Protein AF-A0A1F2XSM8-F1 (afdb_monomer)

Solvent-accessible surface area (backbone atoms only — not comparable to full-atom values): 12362 Å² total; per-residue (Å²): 88,40,36,40,36,38,31,13,43,80,63,45,57,82,79,24,36,69,91,61,68,5,18,37,32,38,40,37,36,44,96,93,44,78,47,72,24,34,48,73,90,86,51,71,42,82,58,95,89,55,64,83,57,84,59,58,45,73,49,83,73,102,50,86,47,78,44,65,52,48,72,61,51,76,58,48,51,40,31,26,34,33,39,38,42,31,38,60,50,44,68,38,91,84,81,68,43,82,39,56,91,69,43,48,76,50,55,43,44,54,89,91,70,59,56,47,80,46,70,63,80,79,69,80,71,44,38,40,77,77,44,78,47,58,41,52,88,55,45,36,39,60,32,67,30,31,42,36,36,28,36,22,37,68,80,77,62,52,64,44,67,61,52,54,39,47,60,47,38,26,50,67,89,46,77,46,73,57,81,36,61,34,51,55,95,41,17,35,30,32,28,33,74,36,53,63,91,34,53,73,33,46,35,41,37,35,50,29,38,35,47,97,92,28,61,31,72,49,77,48,76,48,58,21,76

Radius of gyration: 28.8 Å; Cα contacts (8 Å, |Δi|>4): 519; chains: 1; bounding box: 57×36×85 Å

pLDDT: mean 94.51, std 3.95, range [77.44, 98.69]

Structure (mmCIF, N/CA/C/O backbone):
data_AF-A0A1F2XSM8-F1
#
_entry.id   AF-A0A1F2XSM8-F1
#
loop_
_atom_site.group_PDB
_atom_site.id
_atom_site.type_symbol
_atom_site.label_atom_id
_atom_site.label_alt_id
_atom_site.label_comp_id
_atom_site.label_asym_id
_atom_site.label_entity_id
_atom_site.label_seq_id
_atom_site.pdbx_PDB_ins_code
_atom_site.Cartn_x
_atom_site.Cartn_y
_atom_site.Cartn_z
_atom_site.occupancy
_atom_site.B_iso_or_equiv
_atom_site.auth_seq_id
_atom_site.auth_comp_id
_atom_site.auth_asym_id
_atom_site.auth_atom_id
_atom_site.pdbx_PDB_model_num
ATOM 1 N N . MET A 1 1 ? 7.755 11.875 -28.155 1.00 87.50 1 MET A N 1
ATOM 2 C CA . MET A 1 1 ? 8.119 11.720 -26.729 1.00 87.50 1 MET A CA 1
ATOM 3 C C . MET A 1 1 ? 8.611 10.303 -26.541 1.00 87.50 1 MET A C 1
ATOM 5 O O . MET A 1 1 ? 7.934 9.390 -26.999 1.00 87.50 1 MET A O 1
ATOM 9 N N . LEU A 1 2 ? 9.779 10.151 -25.931 1.00 94.06 2 LEU A N 1
ATOM 10 C CA . LEU A 1 2 ? 10.387 8.881 -25.557 1.00 94.06 2 LEU A CA 1
ATOM 11 C C . LEU A 1 2 ? 10.284 8.739 -24.038 1.00 94.06 2 LEU A C 1
ATOM 13 O O . LEU A 1 2 ? 10.604 9.676 -23.313 1.00 94.06 2 LEU A O 1
ATOM 17 N N . VAL A 1 3 ? 9.809 7.595 -23.563 1.00 95.88 3 VAL A N 1
ATOM 18 C CA . VAL A 1 3 ? 9.783 7.259 -22.136 1.00 95.88 3 VAL A CA 1
ATOM 19 C C . VAL A 1 3 ? 10.644 6.029 -21.927 1.00 95.88 3 VAL A C 1
ATOM 21 O O . VAL A 1 3 ? 10.481 5.044 -22.643 1.00 95.88 3 VAL A O 1
ATOM 24 N N . LEU A 1 4 ? 11.535 6.089 -20.947 1.00 96.69 4 LEU A N 1
ATOM 25 C CA . LEU A 1 4 ? 12.344 4.967 -20.496 1.00 96.69 4 LEU A CA 1
ATOM 26 C C . LEU A 1 4 ? 12.042 4.722 -19.023 1.00 96.69 4 LEU A C 1
ATOM 28 O O . LEU A 1 4 ? 12.064 5.660 -18.228 1.00 96.69 4 LEU A O 1
ATOM 32 N N . VAL A 1 5 ? 11.754 3.478 -18.655 1.00 97.38 5 VAL A N 1
ATOM 33 C CA . VAL A 1 5 ? 11.636 3.056 -17.257 1.00 97.38 5 VAL A CA 1
ATOM 34 C C . VAL A 1 5 ? 12.640 1.950 -17.002 1.00 97.38 5 VAL A C 1
ATOM 36 O O . VAL A 1 5 ? 12.494 0.850 -17.528 1.00 97.38 5 VAL A O 1
ATOM 39 N N . PHE A 1 6 ? 13.643 2.257 -16.192 1.00 97.38 6 PHE A N 1
ATOM 40 C CA . PHE A 1 6 ? 14.678 1.328 -15.763 1.00 97.38 6 PHE A CA 1
ATOM 41 C C . PHE A 1 6 ? 14.208 0.617 -14.502 1.00 97.38 6 PHE A C 1
ATOM 43 O O . PHE A 1 6 ? 13.717 1.271 -13.578 1.00 97.38 6 PHE A O 1
ATOM 50 N N . VAL A 1 7 ? 14.332 -0.708 -14.471 1.00 97.38 7 VAL A N 1
ATOM 51 C CA . VAL A 1 7 ? 13.841 -1.544 -13.373 1.00 97.38 7 VAL A CA 1
ATOM 52 C C . VAL A 1 7 ? 14.944 -2.486 -12.910 1.00 97.38 7 VAL A C 1
ATOM 54 O O . VAL A 1 7 ? 15.366 -3.366 -13.654 1.00 97.38 7 VAL A O 1
ATOM 57 N N . ASP A 1 8 ? 15.364 -2.316 -11.663 1.00 97.06 8 ASP A N 1
ATOM 58 C CA . ASP A 1 8 ? 16.217 -3.242 -10.914 1.00 97.06 8 ASP A CA 1
ATOM 59 C C . ASP A 1 8 ? 15.290 -4.206 -10.157 1.00 97.06 8 ASP A C 1
ATOM 61 O O . ASP A 1 8 ? 14.638 -3.831 -9.176 1.00 97.06 8 ASP A O 1
ATOM 65 N N . THR A 1 9 ? 15.122 -5.419 -10.680 1.00 95.56 9 THR A N 1
ATOM 66 C CA . THR A 1 9 ? 14.089 -6.367 -10.241 1.00 95.56 9 THR A CA 1
ATOM 67 C C . THR A 1 9 ? 14.495 -7.208 -9.046 1.00 95.56 9 THR A C 1
ATOM 69 O O . THR A 1 9 ? 13.612 -7.689 -8.335 1.00 95.56 9 THR A O 1
ATOM 72 N N . ASP A 1 10 ? 15.783 -7.382 -8.783 1.00 92.50 10 ASP A N 1
ATOM 73 C CA . ASP A 1 10 ? 16.276 -8.082 -7.595 1.00 92.50 10 ASP A CA 1
ATOM 74 C C . ASP A 1 10 ? 16.788 -7.116 -6.509 1.00 92.50 10 ASP A C 1
ATOM 76 O O . ASP A 1 10 ? 17.014 -7.516 -5.355 1.00 92.50 10 ASP A O 1
ATOM 80 N N . ALA A 1 11 ? 16.833 -5.822 -6.836 1.00 90.00 11 ALA A N 1
ATOM 81 C CA . ALA A 1 11 ? 17.319 -4.750 -5.994 1.00 90.00 11 ALA A CA 1
ATOM 82 C C . ALA A 1 11 ? 18.771 -4.997 -5.550 1.00 90.00 11 ALA A C 1
ATOM 84 O O . ALA A 1 11 ? 19.122 -4.791 -4.372 1.00 90.00 11 ALA A O 1
ATOM 85 N N . ASN A 1 12 ? 19.567 -5.493 -6.501 1.00 90.44 12 ASN A N 1
ATOM 86 C CA . ASN A 1 12 ? 20.989 -5.757 -6.407 1.00 90.44 12 ASN A CA 1
ATOM 87 C C . ASN A 1 12 ? 21.734 -4.965 -7.501 1.00 90.44 12 ASN A C 1
ATOM 89 O O . ASN A 1 12 ? 21.707 -5.333 -8.670 1.00 90.44 12 ASN A O 1
ATOM 93 N N . PRO A 1 13 ? 22.524 -3.940 -7.138 1.00 88.12 13 PRO A N 1
ATOM 94 C CA . PRO A 1 13 ? 23.187 -3.086 -8.121 1.00 88.12 13 PRO A CA 1
ATOM 95 C C . PRO A 1 13 ? 24.295 -3.782 -8.941 1.00 88.12 13 PRO A C 1
ATOM 97 O O . PRO A 1 13 ? 24.964 -3.131 -9.736 1.00 88.12 13 PRO A O 1
ATOM 100 N N . GLN A 1 14 ? 24.553 -5.074 -8.710 1.00 92.19 14 GLN A N 1
ATOM 101 C CA . GLN A 1 14 ? 25.635 -5.841 -9.339 1.00 92.19 14 GLN A CA 1
ATOM 102 C C . GLN A 1 14 ? 25.173 -6.771 -10.470 1.00 92.19 14 GLN A C 1
ATOM 104 O O . GLN A 1 14 ? 26.020 -7.370 -11.130 1.00 92.19 14 GLN A O 1
ATOM 109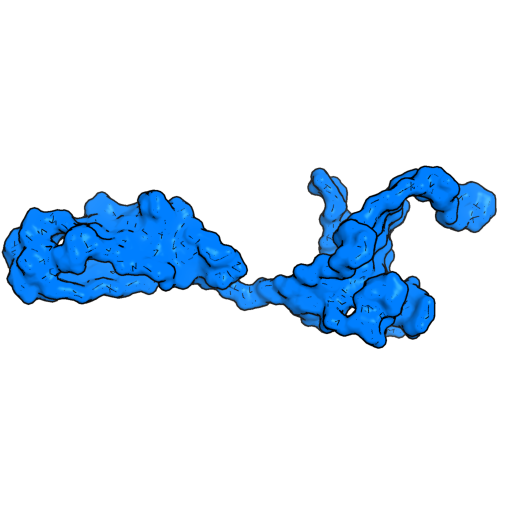 N N . THR A 1 15 ? 23.867 -6.964 -10.652 1.00 91.56 15 THR A N 1
ATOM 110 C CA . THR A 1 15 ? 23.300 -7.954 -11.588 1.00 91.56 15 THR A CA 1
ATOM 111 C C . THR A 1 15 ? 22.806 -7.333 -12.892 1.00 91.56 15 THR A C 1
ATOM 113 O O . THR A 1 15 ? 22.891 -7.990 -13.934 1.00 91.56 15 THR A O 1
ATOM 116 N N . GLY A 1 16 ? 22.362 -6.076 -12.853 1.00 94.75 16 GLY A N 1
ATOM 117 C CA . GLY A 1 16 ? 21.965 -5.295 -14.024 1.00 94.75 16 GLY A CA 1
ATOM 118 C C . GLY A 1 16 ? 23.048 -4.348 -14.552 1.00 94.75 16 GLY A C 1
ATOM 119 O O . GLY A 1 16 ? 24.243 -4.534 -14.310 1.00 94.75 16 GLY A O 1
ATOM 120 N N . ASP A 1 17 ? 22.610 -3.321 -15.279 1.00 96.44 17 ASP A N 1
ATOM 121 C CA . ASP A 1 17 ? 23.475 -2.282 -15.844 1.00 96.44 17 ASP A CA 1
ATOM 122 C C . ASP A 1 17 ? 24.111 -1.405 -14.743 1.00 96.44 17 ASP A C 1
ATOM 124 O O . ASP A 1 17 ? 23.381 -0.706 -14.028 1.00 96.44 17 ASP A O 1
ATOM 128 N N . PRO A 1 18 ? 25.452 -1.373 -14.609 1.00 93.44 18 PRO A N 1
AT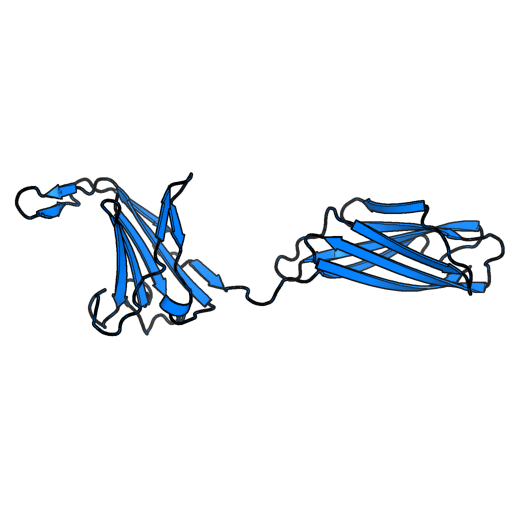OM 129 C CA . PRO A 1 18 ? 26.136 -0.531 -13.631 1.00 93.44 18 PRO A CA 1
ATOM 130 C C . PRO A 1 18 ? 25.889 0.975 -13.809 1.00 93.44 18 PRO A C 1
ATOM 132 O O . PRO A 1 18 ? 25.910 1.708 -12.818 1.00 93.44 18 PRO A O 1
ATOM 135 N N . GLU A 1 19 ? 25.655 1.449 -15.037 1.00 92.06 19 GLU A N 1
ATOM 136 C CA . GLU A 1 19 ? 25.422 2.874 -15.320 1.00 92.06 19 GLU A CA 1
ATOM 137 C C . GLU A 1 19 ? 23.985 3.298 -14.982 1.00 92.06 19 GLU A C 1
ATOM 139 O O . GLU A 1 19 ? 23.744 4.440 -14.582 1.00 92.06 19 GLU A O 1
ATOM 144 N N . SER A 1 20 ? 23.050 2.348 -15.021 1.00 92.19 20 SER A N 1
ATOM 145 C CA . SER A 1 20 ? 21.641 2.526 -14.655 1.00 92.19 20 SER A CA 1
ATOM 146 C C . SER A 1 20 ? 21.302 1.944 -13.278 1.00 92.19 20 SER A C 1
ATOM 148 O O . SER A 1 20 ? 20.185 1.476 -13.050 1.00 92.19 20 SER A O 1
ATOM 150 N N . LEU A 1 21 ? 22.253 1.995 -12.336 1.00 92.44 21 LEU A N 1
ATOM 151 C CA . LEU A 1 21 ? 22.069 1.608 -10.928 1.00 92.44 21 LEU A CA 1
ATOM 152 C C . LEU A 1 21 ? 21.627 0.145 -10.720 1.00 92.44 21 LEU A C 1
ATOM 154 O O . LEU A 1 21 ? 20.915 -0.149 -9.761 1.00 92.44 21 LEU A O 1
ATOM 158 N N . GLY A 1 22 ? 22.058 -0.762 -11.595 1.00 94.81 22 GLY A N 1
ATOM 159 C CA . GLY A 1 22 ? 21.720 -2.184 -11.553 1.00 94.81 22 GLY A CA 1
ATOM 160 C C . GLY A 1 22 ? 20.405 -2.545 -12.225 1.00 94.81 22 GLY A C 1
ATOM 161 O O . GLY A 1 22 ? 19.845 -3.590 -11.920 1.00 94.81 22 GLY A O 1
ATOM 162 N N . ALA A 1 23 ? 19.880 -1.705 -13.116 1.00 97.06 23 ALA A N 1
ATOM 163 C CA . ALA A 1 23 ? 18.654 -2.032 -13.831 1.00 97.06 23 ALA A CA 1
ATOM 164 C C . ALA A 1 23 ? 18.811 -3.322 -14.659 1.00 97.06 23 ALA A C 1
ATOM 166 O O . ALA A 1 23 ? 19.675 -3.422 -15.528 1.00 97.06 23 ALA A O 1
ATOM 167 N N . ASP A 1 24 ? 17.941 -4.298 -14.402 1.00 97.00 24 ASP A N 1
ATOM 168 C CA . ASP A 1 24 ? 17.866 -5.561 -15.140 1.00 97.00 24 ASP A CA 1
ATOM 169 C C . ASP A 1 24 ? 17.106 -5.402 -16.458 1.00 97.00 24 ASP A C 1
ATOM 171 O O . ASP A 1 24 ? 17.356 -6.119 -17.429 1.00 97.00 24 ASP A O 1
ATOM 175 N N . TYR A 1 25 ? 16.136 -4.486 -16.476 1.00 97.31 25 TYR A N 1
ATOM 176 C CA . TYR A 1 25 ? 15.249 -4.260 -17.608 1.00 97.31 25 TYR A CA 1
ATOM 177 C C . TYR A 1 25 ? 15.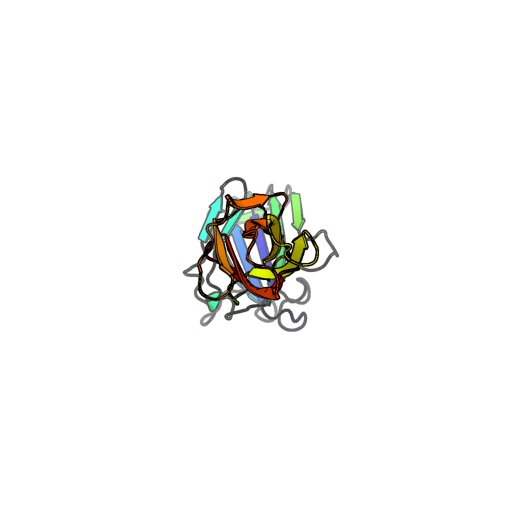052 -2.775 -17.886 1.00 97.31 25 TYR A C 1
ATOM 179 O O . TYR A 1 25 ? 15.051 -1.950 -16.967 1.00 97.31 25 TYR A O 1
ATOM 187 N N . VAL A 1 26 ? 14.765 -2.462 -19.149 1.00 97.75 26 VAL A N 1
ATOM 188 C CA . VAL A 1 26 ? 14.220 -1.167 -19.555 1.00 97.75 26 VAL A CA 1
ATOM 189 C C . VAL A 1 26 ? 12.915 -1.363 -20.323 1.00 97.75 26 VAL A C 1
ATOM 191 O O . VAL A 1 26 ? 12.809 -2.180 -21.243 1.00 97.75 26 VAL A O 1
ATOM 194 N N . ILE A 1 27 ? 11.896 -0.612 -19.916 1.00 98.00 27 ILE A N 1
ATOM 195 C CA . ILE A 1 27 ? 10.658 -0.444 -20.672 1.00 98.00 27 ILE A CA 1
ATOM 196 C C . ILE A 1 27 ? 10.789 0.845 -21.469 1.00 98.00 27 ILE A C 1
ATOM 198 O O . ILE A 1 27 ? 10.998 1.913 -20.896 1.00 98.00 27 ILE A O 1
ATOM 202 N N . GLN A 1 28 ? 10.635 0.746 -22.782 1.00 96.56 28 GLN A N 1
ATOM 203 C CA . GLN A 1 28 ? 10.675 1.880 -23.692 1.00 96.56 28 GLN A CA 1
ATOM 204 C C . GLN A 1 28 ? 9.275 2.151 -24.227 1.00 96.56 28 GLN A C 1
ATOM 206 O O . GLN A 1 28 ? 8.594 1.220 -24.637 1.00 96.56 28 GLN A O 1
ATOM 211 N N . ILE A 1 29 ? 8.847 3.411 -24.271 1.00 95.69 29 ILE A N 1
ATOM 212 C CA . ILE A 1 29 ? 7.642 3.816 -24.999 1.00 95.69 29 ILE A CA 1
ATOM 213 C C . ILE A 1 29 ? 8.011 4.930 -25.963 1.00 95.69 29 ILE A C 1
ATOM 215 O O . ILE A 1 29 ? 8.467 6.000 -25.552 1.00 95.69 29 ILE A O 1
ATOM 219 N N . PHE A 1 30 ? 7.820 4.673 -27.252 1.00 92.44 30 PHE A N 1
ATOM 220 C CA . PHE A 1 30 ? 8.126 5.609 -28.325 1.00 92.44 30 PHE A CA 1
ATOM 221 C C . PHE A 1 30 ? 7.239 5.330 -29.535 1.00 92.44 30 PHE A C 1
ATOM 223 O O . PHE A 1 30 ? 6.874 4.189 -29.784 1.00 92.44 30 PHE A O 1
ATOM 230 N N . GLY A 1 31 ? 6.847 6.371 -30.274 1.00 88.12 31 GLY A N 1
ATOM 231 C CA . GLY A 1 31 ? 6.073 6.199 -31.511 1.00 88.12 31 GLY A CA 1
ATOM 232 C C . GLY A 1 31 ? 4.695 5.536 -31.350 1.00 88.12 31 GLY A C 1
ATOM 233 O O . GLY A 1 31 ? 4.107 5.134 -32.344 1.00 88.12 31 GLY A O 1
ATOM 234 N N . GLY A 1 32 ? 4.161 5.431 -30.126 1.00 89.12 32 GLY A N 1
ATOM 235 C CA . GLY A 1 32 ? 2.922 4.691 -29.854 1.00 89.12 32 GLY A CA 1
ATOM 236 C C . GLY A 1 32 ? 3.124 3.190 -29.623 1.00 89.12 32 GLY A C 1
ATOM 237 O O . GLY A 1 32 ? 2.144 2.457 -29.519 1.00 89.12 32 GLY A O 1
ATOM 238 N N . GLU A 1 33 ? 4.369 2.744 -29.490 1.00 91.94 33 GLU A N 1
ATOM 239 C CA . GLU A 1 33 ? 4.737 1.359 -29.215 1.00 91.94 33 GLU A CA 1
ATOM 240 C C . GLU A 1 33 ? 5.430 1.236 -27.857 1.00 91.94 33 GLU A C 1
ATOM 242 O O . GLU A 1 33 ? 5.987 2.207 -27.338 1.00 91.94 33 GLU A O 1
ATOM 247 N N . ALA A 1 34 ? 5.389 0.030 -27.285 1.00 95.75 34 ALA A N 1
ATOM 248 C CA . ALA A 1 34 ? 6.099 -0.314 -26.062 1.00 95.75 34 ALA A CA 1
ATOM 249 C C . ALA A 1 34 ? 7.101 -1.445 -26.322 1.00 95.75 34 ALA A C 1
ATOM 251 O O . ALA A 1 34 ? 6.740 -2.496 -26.849 1.00 95.75 34 ALA A O 1
ATOM 252 N N . GLY A 1 35 ? 8.350 -1.226 -25.922 1.00 95.50 35 GLY A N 1
ATOM 253 C CA . GLY A 1 35 ? 9.436 -2.197 -25.952 1.00 95.50 35 GLY A CA 1
ATOM 254 C C . GLY A 1 35 ? 9.821 -2.652 -24.546 1.00 95.50 35 GLY A C 1
ATOM 255 O O . GLY A 1 35 ? 9.711 -1.892 -23.583 1.00 95.50 35 GLY A O 1
ATOM 256 N N . PHE A 1 36 ? 10.287 -3.896 -24.436 1.00 97.44 36 PHE A N 1
ATOM 257 C CA . PHE A 1 36 ? 10.799 -4.475 -23.195 1.00 97.44 36 PHE A CA 1
ATOM 258 C C . PHE A 1 36 ? 12.123 -5.183 -23.451 1.00 97.44 36 PHE A C 1
ATOM 260 O O . PHE A 1 36 ? 12.168 -6.206 -24.146 1.00 97.44 36 PHE A O 1
ATOM 267 N N . PHE A 1 37 ? 13.183 -4.646 -22.862 1.00 97.12 37 PHE A N 1
ATOM 268 C CA . PHE A 1 37 ? 14.552 -5.084 -23.091 1.00 97.12 37 PHE A CA 1
ATOM 269 C C . PHE A 1 37 ? 15.200 -5.481 -21.775 1.00 97.12 37 PHE A C 1
ATOM 271 O O . PHE A 1 37 ? 14.845 -4.963 -20.714 1.00 97.12 37 PHE A O 1
ATOM 278 N N . ARG A 1 38 ? 16.144 -6.413 -21.854 1.00 96.88 38 ARG A N 1
ATOM 279 C CA . ARG A 1 38 ? 16.860 -6.959 -20.709 1.00 96.88 38 ARG A CA 1
ATOM 280 C C . ARG A 1 38 ? 18.345 -6.662 -20.850 1.00 96.88 38 ARG A C 1
ATOM 282 O O . ARG A 1 38 ? 18.895 -6.810 -21.937 1.00 96.88 38 ARG A O 1
ATOM 289 N N . TRP A 1 39 ? 18.984 -6.311 -19.743 1.00 96.81 39 TRP A N 1
ATOM 290 C CA . TRP A 1 39 ? 20.431 -6.198 -19.667 1.00 96.81 39 TRP A CA 1
ATOM 291 C C . TRP A 1 39 ? 21.100 -7.527 -20.035 1.00 96.81 39 TRP A C 1
ATOM 293 O O . TRP A 1 39 ? 20.771 -8.589 -19.489 1.00 96.81 39 TRP A O 1
ATOM 303 N N . ASP A 1 40 ? 22.035 -7.485 -20.979 1.00 94.31 40 ASP A N 1
ATOM 304 C CA . ASP A 1 40 ? 22.776 -8.664 -21.425 1.00 94.31 40 ASP A CA 1
ATOM 305 C C . ASP A 1 40 ? 24.224 -8.742 -20.937 1.00 94.31 40 ASP A C 1
ATOM 307 O O . ASP A 1 40 ? 24.897 -9.738 -21.217 1.00 94.31 40 ASP A O 1
ATOM 311 N N . GLY A 1 41 ? 24.659 -7.751 -20.156 1.00 94.06 41 GLY A N 1
ATOM 312 C CA . GLY A 1 41 ? 26.041 -7.570 -19.716 1.00 94.06 41 GLY A CA 1
ATOM 313 C C . GLY A 1 41 ? 26.768 -6.442 -20.450 1.00 94.06 41 GLY A C 1
ATOM 314 O O . GLY A 1 41 ? 27.842 -6.041 -20.004 1.00 94.06 41 GLY A O 1
ATOM 315 N N . SER A 1 42 ? 26.194 -5.934 -21.543 1.00 94.94 42 SER A N 1
ATOM 316 C CA . SER A 1 42 ? 26.748 -4.825 -22.325 1.00 94.94 42 SER A CA 1
ATOM 317 C C . SER A 1 42 ? 25.714 -3.790 -22.757 1.00 94.94 42 SER A C 1
ATOM 319 O O . SER A 1 42 ? 26.038 -2.607 -22.778 1.00 94.94 42 SER A O 1
ATOM 321 N N . ASP A 1 43 ? 24.496 -4.218 -23.087 1.00 95.44 43 ASP A N 1
ATOM 322 C CA . ASP A 1 43 ? 23.411 -3.339 -23.512 1.00 95.44 43 ASP A CA 1
ATOM 323 C C . ASP A 1 43 ? 22.042 -3.923 -23.106 1.00 95.44 43 ASP A C 1
ATOM 325 O O . ASP A 1 43 ? 21.917 -5.077 -22.674 1.00 95.44 43 ASP A O 1
ATOM 329 N N . PHE A 1 44 ? 20.990 -3.119 -23.237 1.00 96.56 44 PHE A N 1
ATOM 330 C CA . PHE A 1 44 ? 19.608 -3.557 -23.112 1.00 96.56 44 PHE A CA 1
ATOM 331 C C . PHE A 1 44 ? 19.115 -4.120 -24.441 1.00 96.56 44 PHE A C 1
ATOM 333 O O . PHE A 1 44 ? 18.669 -3.396 -25.330 1.00 96.56 44 PHE A O 1
ATOM 340 N N . THR A 1 45 ? 19.134 -5.445 -24.562 1.00 96.00 45 THR A N 1
ATOM 341 C CA . THR A 1 45 ? 18.759 -6.137 -25.797 1.00 96.00 45 THR A CA 1
ATOM 342 C C . THR A 1 45 ? 17.544 -7.038 -25.612 1.00 96.00 45 THR A C 1
ATOM 344 O O . THR A 1 45 ? 16.977 -7.189 -24.525 1.00 96.00 45 THR A O 1
ATOM 347 N N . ARG A 1 46 ? 17.085 -7.610 -26.727 1.00 94.50 46 ARG A N 1
ATOM 348 C CA . ARG A 1 46 ? 16.007 -8.594 -26.768 1.00 94.50 46 ARG A CA 1
ATOM 349 C C . ARG A 1 46 ? 16.545 -9.895 -27.349 1.00 94.50 46 ARG A C 1
ATOM 351 O O . ARG A 1 46 ? 16.881 -9.948 -28.530 1.00 94.50 46 ARG A O 1
ATOM 358 N N . ARG A 1 47 ? 16.611 -10.953 -26.539 1.00 93.62 47 ARG A N 1
ATOM 359 C CA . ARG A 1 47 ? 17.170 -12.257 -26.925 1.00 93.62 47 ARG A CA 1
ATOM 360 C C . ARG A 1 47 ? 16.124 -13.364 -26.870 1.00 93.62 47 ARG A C 1
ATOM 362 O O . ARG A 1 47 ? 15.104 -13.278 -26.185 1.00 93.62 47 ARG A O 1
ATOM 369 N N . ALA A 1 48 ? 16.397 -14.448 -27.593 1.00 89.31 48 ALA A N 1
ATOM 370 C CA . ALA A 1 48 ? 15.612 -15.668 -27.468 1.00 89.31 48 ALA A CA 1
ATOM 371 C C . ALA A 1 48 ? 15.694 -16.189 -26.021 1.00 89.31 48 ALA A C 1
ATOM 373 O O . ALA A 1 48 ? 16.785 -16.400 -25.497 1.00 89.31 48 ALA A O 1
ATOM 374 N N . GLY A 1 49 ? 14.536 -16.390 -25.387 1.00 87.50 49 GLY A N 1
ATOM 375 C CA . GLY A 1 49 ? 14.434 -16.808 -23.985 1.00 87.50 49 GLY A CA 1
ATOM 376 C C . GLY A 1 49 ? 14.186 -15.672 -22.987 1.00 87.50 49 GLY A C 1
ATOM 377 O O . GLY A 1 49 ? 13.905 -15.965 -21.825 1.00 87.50 49 GLY A O 1
ATOM 378 N N . ASP A 1 50 ? 14.224 -14.406 -23.415 1.00 93.38 50 ASP A N 1
ATOM 379 C CA . ASP A 1 50 ? 13.785 -13.293 -22.569 1.00 93.38 50 ASP A CA 1
ATOM 380 C C . ASP A 1 50 ? 12.257 -13.301 -22.367 1.00 93.38 50 ASP A C 1
ATOM 382 O O . ASP A 1 50 ? 11.521 -13.837 -23.207 1.00 93.38 50 ASP A O 1
ATOM 386 N N . PRO A 1 51 ? 11.746 -12.709 -21.266 1.00 93.19 51 PRO A N 1
ATOM 387 C CA . PRO A 1 51 ? 10.315 -12.702 -20.988 1.00 93.19 51 PRO A CA 1
ATOM 388 C C . PRO A 1 51 ? 9.509 -12.064 -22.128 1.00 93.19 51 PRO A C 1
ATOM 390 O O . PRO A 1 51 ? 9.891 -11.002 -22.626 1.00 93.19 51 PRO A O 1
ATOM 393 N N . PRO A 1 52 ? 8.372 -12.657 -22.534 1.00 91.3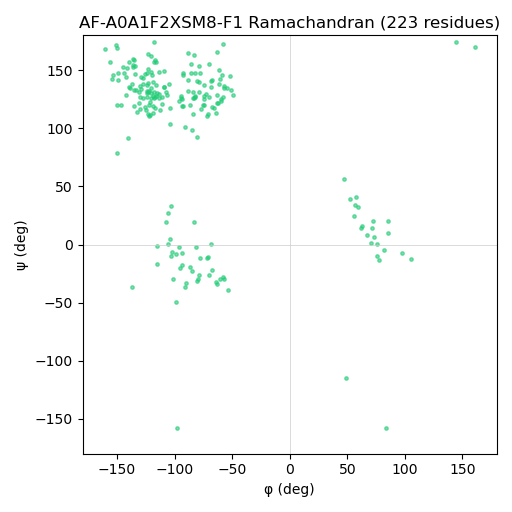1 52 PRO A N 1
ATOM 394 C CA . PRO A 1 52 ? 7.751 -12.364 -23.822 1.00 91.31 52 PRO A CA 1
ATOM 395 C C . PRO A 1 52 ? 7.111 -10.969 -23.922 1.00 91.31 52 PRO A C 1
ATOM 397 O O . PRO A 1 52 ? 6.849 -10.530 -25.036 1.00 91.31 52 PRO A O 1
ATOM 400 N N . ALA A 1 53 ? 6.961 -10.233 -22.816 1.00 93.44 53 ALA A N 1
ATOM 401 C CA . ALA A 1 53 ? 6.353 -8.894 -22.754 1.00 93.44 53 ALA A CA 1
ATOM 402 C C . ALA A 1 53 ? 4.922 -8.832 -23.321 1.00 93.44 53 ALA A C 1
ATOM 404 O O . ALA A 1 53 ? 4.438 -7.785 -23.731 1.00 93.44 53 ALA A O 1
ATOM 405 N N . THR A 1 54 ? 4.225 -9.965 -23.327 1.00 94.50 54 THR A N 1
ATOM 406 C CA . THR A 1 54 ? 2.859 -10.107 -23.855 1.00 94.50 54 THR A CA 1
ATOM 407 C C . THR A 1 54 ? 1.821 -9.362 -23.033 1.00 94.50 54 THR A C 1
ATOM 409 O O . THR A 1 54 ? 0.744 -9.053 -23.536 1.00 94.50 54 THR A O 1
ATOM 412 N N . SER A 1 55 ? 2.128 -9.082 -21.766 1.00 96.38 55 SER A N 1
ATOM 413 C CA . SER A 1 55 ? 1.249 -8.314 -20.888 1.00 96.38 55 SER A CA 1
ATOM 414 C C . SER A 1 55 ? 1.608 -6.830 -20.817 1.00 96.38 55 SER A C 1
ATOM 416 O O . SER A 1 55 ? 0.908 -6.083 -20.131 1.00 96.38 55 SER A O 1
ATOM 418 N N . LEU A 1 56 ? 2.678 -6.408 -21.505 1.00 97.38 56 LEU A N 1
ATOM 419 C CA . LEU A 1 56 ? 3.111 -5.020 -21.527 1.00 97.38 56 LEU A CA 1
ATOM 420 C C . LEU A 1 56 ? 2.128 -4.180 -22.341 1.00 97.38 56 LEU A C 1
ATOM 422 O O . LEU A 1 56 ? 2.031 -4.302 -23.560 1.00 97.38 56 LEU A O 1
ATOM 426 N N . ILE A 1 57 ? 1.422 -3.297 -21.650 1.00 96.56 57 ILE A N 1
ATOM 427 C CA . ILE A 1 57 ? 0.521 -2.317 -22.251 1.00 96.56 57 ILE A CA 1
ATOM 428 C C . ILE A 1 57 ? 0.733 -0.956 -21.597 1.00 96.56 57 ILE A C 1
ATOM 430 O O . ILE A 1 57 ? 1.201 -0.857 -20.459 1.00 96.56 57 ILE A O 1
ATOM 434 N N . PHE A 1 58 ? 0.338 0.103 -22.296 1.00 96.50 58 PHE A N 1
ATOM 435 C CA . PHE A 1 58 ? 0.359 1.451 -21.748 1.00 96.50 58 PHE A CA 1
ATOM 436 C C . PHE A 1 58 ? -0.884 2.246 -22.147 1.00 96.50 58 PHE A C 1
ATOM 438 O O . PHE A 1 58 ? -1.544 1.955 -23.144 1.00 96.50 58 PHE A O 1
ATOM 445 N N . ALA A 1 59 ? -1.202 3.262 -21.350 1.00 94.75 59 ALA A N 1
ATOM 446 C CA . ALA A 1 59 ? -2.282 4.199 -21.622 1.00 94.75 59 ALA A CA 1
ATOM 447 C C . ALA A 1 59 ? -1.907 5.611 -21.163 1.00 94.75 59 ALA A C 1
ATOM 449 O O . ALA A 1 59 ? -1.218 5.788 -20.156 1.00 94.75 59 ALA A O 1
ATOM 450 N N . TYR A 1 60 ? -2.416 6.616 -21.877 1.00 88.81 60 TYR A N 1
ATOM 451 C CA . TYR A 1 60 ? -2.319 8.023 -21.493 1.00 88.81 60 TYR A CA 1
ATOM 452 C C . TYR A 1 60 ? -3.665 8.500 -20.935 1.00 88.81 60 TYR A C 1
ATOM 454 O O . TYR A 1 60 ? -4.603 8.746 -21.690 1.00 88.81 60 TYR A O 1
ATOM 462 N N . GLN A 1 61 ? -3.770 8.630 -19.611 1.00 85.06 61 GLN A N 1
ATOM 463 C CA . GLN A 1 61 ? -4.943 9.196 -18.929 1.00 85.06 61 GLN A CA 1
ATOM 464 C C . GLN A 1 61 ? -4.489 10.076 -17.760 1.00 85.06 61 GLN A C 1
ATOM 466 O O . GLN A 1 61 ? -4.258 9.592 -16.658 1.00 85.06 61 GLN A O 1
ATOM 471 N N . GLY A 1 62 ? -4.302 11.377 -18.012 1.00 81.94 62 GLY A N 1
ATOM 472 C CA . GLY A 1 62 ? -3.767 12.316 -17.009 1.00 81.94 62 GLY A CA 1
ATOM 473 C C . GLY A 1 62 ? -2.297 12.073 -16.625 1.00 81.94 62 GLY A C 1
ATOM 474 O O . GLY A 1 62 ? -1.796 12.688 -15.691 1.00 81.94 62 GLY A O 1
ATOM 475 N N . GLY A 1 63 ? -1.621 11.176 -17.346 1.00 85.56 63 GLY A N 1
ATOM 476 C CA . GLY A 1 63 ? -0.268 10.684 -17.111 1.00 85.56 63 GLY A CA 1
ATOM 477 C C . GLY A 1 63 ? -0.069 9.362 -17.856 1.00 85.56 63 GLY A C 1
ATOM 478 O O . GLY A 1 63 ? -1.035 8.797 -18.381 1.00 85.56 63 GLY A O 1
ATOM 479 N N . ILE A 1 64 ? 1.171 8.876 -17.927 1.00 89.50 64 ILE A N 1
ATOM 480 C CA . ILE A 1 64 ? 1.458 7.561 -18.503 1.00 89.50 64 ILE A CA 1
ATOM 481 C C . ILE A 1 64 ? 1.229 6.473 -17.452 1.00 89.50 64 ILE A C 1
ATOM 483 O O . ILE A 1 64 ? 1.770 6.532 -16.351 1.00 89.50 64 ILE A O 1
ATOM 487 N N . THR A 1 65 ? 0.409 5.483 -17.789 1.00 94.75 65 THR A N 1
ATOM 488 C CA . THR A 1 65 ? 0.261 4.252 -17.007 1.00 94.75 65 THR A CA 1
ATOM 489 C C . THR A 1 65 ? 0.857 3.111 -17.807 1.00 94.75 65 THR A C 1
ATOM 491 O O . THR A 1 65 ? 0.472 2.915 -18.956 1.00 94.75 65 THR A O 1
ATOM 494 N N . ILE A 1 66 ? 1.769 2.360 -17.195 1.00 95.44 66 ILE A N 1
ATOM 495 C CA . ILE A 1 66 ? 2.412 1.184 -17.783 1.00 95.44 66 ILE A CA 1
ATOM 496 C C . ILE A 1 66 ? 1.992 -0.023 -16.953 1.00 95.44 66 ILE A C 1
ATOM 498 O O . ILE A 1 66 ? 2.056 0.012 -15.726 1.00 95.44 66 ILE A O 1
ATOM 502 N N . THR A 1 67 ? 1.528 -1.075 -17.616 1.00 95.56 67 THR A N 1
ATOM 503 C CA . THR A 1 67 ? 1.126 -2.330 -16.976 1.00 95.56 67 THR A CA 1
ATOM 504 C C . THR A 1 67 ? 1.942 -3.464 -17.565 1.00 95.56 67 THR A C 1
ATOM 506 O O . THR A 1 67 ? 2.048 -3.564 -18.780 1.00 95.56 67 THR A O 1
ATOM 509 N N . ILE A 1 68 ? 2.503 -4.308 -16.703 1.00 95.38 68 ILE A N 1
ATOM 510 C CA . ILE A 1 68 ? 3.203 -5.541 -17.066 1.00 95.38 68 ILE A CA 1
ATOM 511 C C . ILE A 1 68 ? 3.020 -6.564 -15.938 1.00 95.38 68 ILE A C 1
ATOM 513 O O . ILE A 1 68 ? 2.888 -6.212 -14.763 1.00 95.38 68 ILE A O 1
ATOM 517 N N . SER A 1 69 ? 2.976 -7.842 -16.291 1.00 93.38 69 SER A N 1
ATOM 518 C CA . SER A 1 69 ? 2.875 -8.964 -15.368 1.00 93.38 69 SER A CA 1
ATOM 519 C C . SER A 1 69 ? 4.158 -9.106 -14.564 1.00 93.38 69 SER A C 1
ATOM 521 O O . SER A 1 69 ? 5.257 -9.133 -15.116 1.00 93.38 69 SER A O 1
ATOM 523 N N . ALA A 1 70 ? 4.019 -9.316 -13.255 1.00 91.38 70 ALA A N 1
ATOM 524 C CA . ALA A 1 70 ? 5.157 -9.602 -12.387 1.00 91.38 70 ALA A CA 1
ATOM 525 C C . ALA A 1 70 ? 5.945 -10.841 -12.845 1.00 91.38 70 ALA A C 1
ATOM 527 O O . ALA A 1 70 ? 7.154 -10.890 -12.651 1.00 91.38 70 ALA A O 1
ATOM 528 N N . ALA A 1 71 ? 5.297 -11.820 -13.488 1.00 92.81 71 ALA A N 1
ATOM 529 C CA . ALA A 1 71 ? 5.974 -13.008 -14.009 1.00 92.81 71 ALA A CA 1
ATOM 530 C C . ALA A 1 71 ? 6.982 -12.673 -15.122 1.00 92.81 71 ALA A C 1
ATOM 532 O O . ALA A 1 71 ? 8.017 -13.328 -15.215 1.00 92.81 71 ALA A O 1
ATOM 533 N N . GLU A 1 72 ? 6.713 -11.632 -15.917 1.00 94.69 72 GLU A N 1
ATOM 534 C CA . GLU A 1 72 ? 7.631 -11.146 -16.956 1.00 94.69 72 GLU A CA 1
ATOM 535 C C . GLU A 1 72 ? 8.784 -10.307 -16.369 1.00 94.69 72 GLU A C 1
ATOM 537 O O . GLU A 1 72 ? 9.781 -10.086 -17.044 1.00 94.69 72 GLU A O 1
ATOM 542 N N . LEU A 1 73 ? 8.690 -9.929 -15.089 1.00 92.88 73 LEU A N 1
ATOM 543 C CA . LEU A 1 73 ? 9.737 -9.276 -14.290 1.00 92.88 73 LEU A CA 1
ATOM 544 C C . LEU A 1 73 ? 10.370 -10.239 -13.263 1.00 92.88 73 LEU A C 1
ATOM 546 O O . LEU A 1 73 ? 10.784 -9.831 -12.179 1.00 92.88 73 LEU A O 1
ATOM 550 N N . GLY A 1 74 ? 10.368 -11.547 -13.538 1.00 90.69 74 GLY A N 1
ATOM 551 C CA . GLY A 1 74 ? 10.991 -12.545 -12.656 1.00 90.69 74 GLY A CA 1
ATOM 552 C C . GLY A 1 74 ? 10.236 -12.819 -11.346 1.00 90.69 74 GLY A C 1
ATOM 553 O O . GLY A 1 74 ? 10.811 -13.347 -10.399 1.00 90.69 74 GLY A O 1
ATOM 554 N N . ASN A 1 75 ? 8.944 -12.487 -11.273 1.00 91.75 75 ASN A N 1
ATOM 555 C CA . ASN A 1 75 ? 8.112 -12.560 -10.063 1.00 91.75 75 ASN A CA 1
ATOM 556 C C . ASN A 1 75 ? 8.667 -11.749 -8.881 1.00 91.75 75 ASN A C 1
ATOM 558 O O . ASN A 1 75 ? 8.495 -12.132 -7.715 1.00 91.75 75 ASN A O 1
ATOM 562 N N . THR A 1 76 ? 9.311 -10.616 -9.172 1.00 90.81 76 THR A N 1
ATOM 563 C CA . THR A 1 76 ? 9.833 -9.738 -8.128 1.00 90.81 76 THR A CA 1
ATOM 564 C C . THR A 1 76 ? 8.735 -9.214 -7.197 1.00 90.81 76 THR A C 1
ATOM 566 O O . THR A 1 76 ? 7.610 -8.901 -7.596 1.00 90.81 76 THR A O 1
ATOM 569 N N . LYS A 1 77 ? 9.078 -9.117 -5.910 1.00 90.56 77 LYS A N 1
ATOM 570 C CA . LYS A 1 77 ? 8.259 -8.487 -4.860 1.00 90.56 77 LYS A CA 1
ATOM 571 C C . LYS A 1 77 ? 8.930 -7.249 -4.272 1.00 90.56 77 LYS A C 1
ATOM 573 O O . LYS A 1 77 ? 8.363 -6.613 -3.382 1.00 90.56 77 LYS A O 1
ATOM 578 N N . ARG A 1 78 ? 10.132 -6.920 -4.734 1.00 91.50 78 ARG A N 1
ATOM 579 C CA . ARG A 1 78 ? 10.899 -5.747 -4.332 1.00 91.50 78 ARG A CA 1
ATOM 580 C C . ARG A 1 78 ? 11.745 -5.331 -5.519 1.00 91.50 78 ARG A C 1
ATOM 582 O O . ARG A 1 78 ? 12.574 -6.118 -5.942 1.00 91.50 78 ARG A O 1
ATOM 589 N N . PHE A 1 79 ? 11.548 -4.117 -6.004 1.00 94.56 79 PHE A N 1
ATOM 590 C CA . PHE A 1 79 ? 12.300 -3.604 -7.139 1.00 94.56 79 PHE A CA 1
ATOM 591 C C . PHE A 1 79 ? 12.643 -2.131 -6.932 1.00 94.56 79 PHE A C 1
ATOM 593 O O . PHE A 1 79 ? 11.939 -1.411 -6.213 1.00 94.56 79 PHE A O 1
ATOM 600 N N . GLY A 1 80 ? 13.745 -1.706 -7.535 1.00 95.69 80 GLY A N 1
ATOM 601 C CA . GLY A 1 80 ? 14.075 -0.309 -7.758 1.00 95.69 80 GLY A CA 1
ATOM 602 C C . GLY A 1 80 ? 13.570 0.127 -9.130 1.00 95.69 80 GLY A C 1
ATOM 603 O O . GLY A 1 80 ? 13.566 -0.674 -10.062 1.00 95.69 80 GLY A O 1
ATOM 604 N N . PHE A 1 81 ? 13.143 1.379 -9.282 1.00 96.25 81 PHE A N 1
ATOM 605 C CA . PHE A 1 81 ? 12.908 1.927 -10.616 1.00 96.25 81 PHE A CA 1
ATOM 606 C C . PHE A 1 81 ? 13.261 3.407 -10.742 1.00 96.25 81 PHE A C 1
ATOM 608 O O . PHE A 1 81 ? 13.188 4.168 -9.774 1.00 96.25 81 PHE A O 1
ATOM 615 N N . ALA A 1 82 ? 13.602 3.808 -11.960 1.00 96.00 82 ALA A N 1
ATOM 616 C CA . ALA A 1 82 ? 13.716 5.197 -12.379 1.00 96.00 82 ALA A CA 1
ATOM 617 C C . ALA A 1 82 ? 13.017 5.383 -13.726 1.00 96.00 82 ALA A C 1
ATOM 619 O O . ALA A 1 82 ? 12.889 4.444 -14.509 1.00 96.00 82 ALA A O 1
ATOM 620 N N . ALA A 1 83 ? 12.554 6.595 -13.988 1.00 96.06 83 ALA A N 1
ATOM 621 C CA . ALA A 1 83 ? 11.910 6.985 -15.224 1.00 96.06 83 ALA A CA 1
ATOM 622 C C . ALA A 1 83 ? 12.642 8.180 -15.830 1.00 96.06 83 ALA A C 1
ATOM 624 O O . ALA A 1 83 ? 12.977 9.130 -15.124 1.00 96.06 83 ALA A O 1
ATOM 625 N N . ILE A 1 84 ? 12.845 8.135 -17.141 1.00 95.00 84 ILE A N 1
ATOM 626 C CA . ILE A 1 84 ? 13.350 9.247 -17.939 1.00 95.00 84 ILE A CA 1
ATOM 627 C C . ILE A 1 84 ? 12.307 9.545 -19.010 1.00 95.00 84 ILE A C 1
ATOM 629 O O . ILE A 1 84 ? 11.925 8.667 -19.786 1.00 95.00 84 ILE A O 1
ATOM 633 N N . LEU A 1 85 ? 11.824 10.781 -19.043 1.00 94.25 85 LEU A N 1
ATOM 634 C CA . LEU A 1 85 ? 10.960 11.276 -20.106 1.00 94.25 85 LEU A CA 1
ATOM 635 C C . LEU A 1 85 ? 11.771 12.223 -20.975 1.00 94.25 85 LEU A C 1
ATOM 637 O O . LEU A 1 85 ? 12.379 13.156 -20.465 1.00 94.25 85 LEU A O 1
ATOM 641 N N . ILE A 1 86 ? 11.754 11.998 -22.284 1.00 95.19 86 ILE A N 1
ATOM 642 C CA . ILE A 1 86 ? 12.493 12.793 -23.259 1.00 95.19 86 ILE A CA 1
ATOM 643 C C . ILE A 1 86 ? 11.503 13.351 -24.292 1.00 95.19 86 ILE A C 1
ATOM 645 O O . ILE A 1 86 ? 10.868 12.625 -25.071 1.00 95.19 86 ILE A O 1
ATOM 649 N N . GLY A 1 87 ? 11.327 14.669 -24.273 1.00 93.69 87 GLY A N 1
ATOM 650 C CA . GLY A 1 87 ? 10.594 15.441 -25.275 1.00 93.69 87 GLY A CA 1
ATOM 651 C C . GLY A 1 87 ? 11.505 15.871 -26.426 1.00 93.69 87 GLY A C 1
ATOM 652 O O . GLY A 1 87 ? 12.720 15.801 -26.309 1.00 93.69 87 GLY A O 1
ATOM 653 N N . GLY A 1 88 ? 10.929 16.310 -27.548 1.00 92.81 88 GLY A N 1
ATOM 654 C CA . GLY A 1 88 ? 11.697 16.872 -28.673 1.00 92.81 88 GLY A CA 1
ATOM 655 C C . GLY A 1 88 ? 12.458 15.869 -29.551 1.00 92.81 88 GLY A C 1
ATOM 656 O O . GLY A 1 88 ? 13.087 16.290 -30.512 1.00 92.81 88 GLY A O 1
ATOM 657 N N . VAL A 1 89 ? 12.377 14.565 -29.261 1.00 92.69 89 VAL A N 1
ATOM 658 C CA . VAL A 1 89 ? 12.961 13.507 -30.106 1.00 92.69 89 VAL A CA 1
ATOM 659 C C . VAL A 1 89 ? 12.184 13.390 -31.417 1.00 92.69 89 VAL A C 1
ATOM 661 O O . VAL A 1 89 ? 10.960 13.203 -31.385 1.00 92.69 89 VAL A O 1
ATOM 664 N N . VAL A 1 90 ? 12.892 13.461 -32.543 1.00 90.94 90 VAL A N 1
ATOM 665 C CA . VAL A 1 90 ? 12.351 13.243 -33.895 1.00 90.94 90 VAL A CA 1
ATOM 666 C C . VAL A 1 90 ? 13.085 12.088 -34.576 1.00 90.94 90 VAL A C 1
ATOM 668 O O . VAL A 1 90 ? 14.139 11.669 -34.113 1.00 90.94 90 VAL A O 1
ATOM 671 N N . ILE A 1 91 ? 12.504 11.528 -35.636 1.00 90.50 91 ILE A N 1
ATOM 672 C CA . ILE A 1 91 ? 13.178 10.524 -36.469 1.00 90.50 91 ILE A CA 1
ATOM 673 C C . ILE A 1 91 ? 13.845 11.276 -37.620 1.00 90.50 91 ILE A C 1
ATOM 675 O O . ILE A 1 91 ? 13.164 12.034 -38.319 1.00 90.50 91 ILE A O 1
ATOM 679 N N . ASP A 1 92 ? 15.150 11.085 -37.802 1.00 90.75 92 ASP A N 1
ATOM 680 C CA . ASP A 1 92 ? 15.882 11.633 -38.939 1.00 90.75 92 ASP A CA 1
ATOM 681 C C . ASP A 1 92 ? 15.319 11.020 -40.237 1.00 90.75 92 ASP A C 1
ATOM 683 O O . ASP A 1 92 ? 15.305 9.796 -40.388 1.00 90.75 92 ASP A O 1
ATOM 687 N N . PRO A 1 93 ? 14.827 11.828 -41.191 1.00 90.00 93 PRO A N 1
ATOM 688 C CA . PRO A 1 93 ? 14.174 11.307 -42.390 1.00 90.00 93 PRO A CA 1
ATOM 689 C C . PRO A 1 93 ? 15.143 10.652 -43.389 1.00 90.00 93 PRO A C 1
ATOM 691 O O . PRO A 1 93 ? 14.687 10.033 -44.350 1.00 90.00 93 PRO A O 1
ATOM 694 N N . VAL A 1 94 ? 16.456 10.816 -43.209 1.00 93.25 94 VAL A N 1
ATOM 695 C CA . VAL A 1 94 ? 17.514 10.280 -44.073 1.00 93.25 94 VAL A CA 1
ATOM 696 C C . VAL A 1 94 ? 18.101 9.000 -43.485 1.00 93.25 94 VAL A C 1
ATOM 698 O O . VAL A 1 94 ? 18.213 8.010 -44.208 1.00 93.25 94 VAL A O 1
ATOM 701 N N . THR A 1 95 ? 18.478 9.000 -42.204 1.00 93.69 95 THR A N 1
ATOM 702 C CA . THR A 1 95 ? 19.107 7.827 -41.566 1.00 93.69 95 THR A CA 1
ATOM 703 C C . THR A 1 95 ? 18.110 6.913 -40.863 1.00 93.69 95 THR A C 1
ATOM 705 O O . THR A 1 95 ? 18.421 5.749 -40.625 1.00 93.69 95 THR A O 1
ATOM 708 N N . ASN A 1 96 ? 16.899 7.409 -40.585 1.00 88.44 96 ASN A N 1
ATOM 709 C CA . ASN A 1 96 ? 15.881 6.751 -39.763 1.00 88.44 96 ASN A CA 1
ATOM 710 C C . ASN A 1 96 ? 16.311 6.534 -38.296 1.00 88.44 96 ASN A C 1
ATOM 712 O O . ASN A 1 96 ? 15.675 5.769 -37.568 1.00 88.44 96 ASN A O 1
ATOM 716 N N . ASP A 1 97 ? 17.358 7.232 -37.851 1.00 90.38 97 ASP A N 1
ATOM 717 C CA . ASP A 1 97 ? 17.794 7.233 -36.457 1.00 90.38 97 ASP A CA 1
ATOM 718 C C . ASP A 1 97 ? 16.987 8.229 -35.620 1.00 90.38 97 ASP A C 1
ATOM 720 O O . ASP A 1 97 ? 16.327 9.138 -36.130 1.00 90.38 97 ASP A O 1
ATOM 724 N N . LEU A 1 98 ? 17.054 8.075 -34.299 1.00 90.06 98 LEU A N 1
ATOM 725 C CA . LEU A 1 98 ? 16.505 9.060 -33.376 1.00 90.06 98 LEU A CA 1
ATOM 726 C C . LEU A 1 98 ? 17.427 10.285 -33.308 1.00 90.06 98 LEU A C 1
ATOM 728 O O . LEU A 1 98 ? 18.578 10.180 -32.887 1.00 90.06 98 LEU A O 1
ATOM 732 N N . ASP A 1 99 ? 16.896 11.453 -33.658 1.00 91.38 99 ASP A N 1
ATOM 733 C CA . ASP A 1 99 ? 17.554 12.743 -33.480 1.00 91.38 99 ASP A CA 1
ATOM 734 C C . ASP A 1 99 ? 17.145 13.369 -32.137 1.00 91.38 99 ASP A C 1
ATOM 736 O O . ASP A 1 99 ? 15.972 13.657 -31.865 1.00 91.38 99 ASP A O 1
ATOM 740 N N . PHE A 1 100 ? 18.154 13.588 -31.296 1.00 93.75 100 PHE A N 1
ATOM 741 C CA . PHE A 1 100 ? 18.043 14.162 -29.957 1.00 93.75 100 PHE A CA 1
ATOM 742 C C . PHE A 1 100 ? 18.499 15.627 -29.881 1.00 93.75 100 PHE A C 1
ATOM 744 O O . PHE A 1 100 ? 18.516 16.191 -28.785 1.00 93.75 100 PHE A O 1
ATOM 751 N N . THR A 1 101 ? 18.844 16.267 -31.005 1.00 94.12 101 THR A N 1
ATOM 752 C CA . THR A 1 101 ? 19.451 17.613 -31.058 1.00 94.12 101 THR A CA 1
ATOM 753 C C . THR A 1 101 ? 18.638 18.670 -30.308 1.00 94.12 101 THR A C 1
ATOM 755 O O . THR A 1 101 ? 19.203 19.519 -29.624 1.00 94.12 101 THR A O 1
ATOM 758 N N . ASN A 1 102 ? 17.306 18.602 -30.393 1.00 93.50 102 ASN A N 1
ATOM 759 C CA . ASN A 1 102 ? 16.388 19.528 -29.716 1.00 93.50 102 ASN A CA 1
ATOM 760 C C . ASN A 1 102 ? 15.658 18.880 -28.531 1.00 93.50 102 ASN A C 1
ATOM 762 O O . ASN A 1 102 ? 14.583 19.336 -28.128 1.00 93.50 102 ASN A O 1
ATOM 766 N N . SER A 1 103 ? 16.196 17.777 -28.009 1.00 95.44 103 SER A N 1
ATOM 767 C CA . SER A 1 103 ? 15.538 17.032 -26.947 1.00 95.44 103 SER A CA 1
ATOM 768 C C . SER A 1 103 ? 15.708 17.693 -25.581 1.00 95.44 103 SER A C 1
ATOM 770 O O . SER A 1 103 ? 16.713 18.334 -25.280 1.00 95.44 103 SER A O 1
ATOM 772 N N . VAL A 1 104 ? 14.691 17.527 -24.741 1.00 95.25 104 VAL A N 1
ATOM 773 C CA . VAL A 1 104 ? 14.712 17.921 -23.329 1.00 95.25 104 VAL A CA 1
ATOM 774 C C . VAL A 1 104 ? 14.309 16.719 -22.500 1.00 95.25 104 VAL A C 1
ATOM 776 O O . VAL A 1 104 ? 13.386 15.997 -22.884 1.00 95.25 104 VAL A O 1
ATOM 779 N N . SER A 1 105 ? 14.989 16.500 -21.380 1.00 93.75 105 SER A N 1
ATOM 780 C CA . SER A 1 105 ? 14.737 15.354 -20.514 1.00 93.75 105 SER A CA 1
ATOM 781 C C . SER A 1 105 ? 14.342 15.766 -19.101 1.00 93.75 105 SER A C 1
ATOM 783 O O . SER A 1 105 ? 14.777 16.793 -18.583 1.00 93.75 105 SER A O 1
ATOM 785 N N . ASP A 1 106 ? 13.509 14.933 -18.488 1.00 94.06 106 ASP A N 1
ATOM 786 C CA . ASP A 1 106 ? 13.211 14.950 -17.061 1.00 94.06 106 ASP A CA 1
ATOM 787 C C . ASP A 1 106 ? 13.422 13.540 -16.499 1.00 94.06 106 ASP A C 1
ATOM 789 O O . ASP A 1 106 ? 13.163 12.544 -17.185 1.00 94.06 106 ASP A O 1
ATOM 793 N N . VAL A 1 107 ? 13.925 13.455 -15.270 1.00 93.81 107 VAL A N 1
ATOM 794 C CA . VAL A 1 107 ? 14.345 12.205 -14.630 1.00 93.81 107 VAL A CA 1
ATOM 795 C C . VAL A 1 107 ? 13.738 12.115 -13.238 1.00 93.81 107 VAL A C 1
ATOM 797 O O . VAL A 1 107 ? 13.826 13.045 -12.435 1.00 93.81 107 VAL A O 1
ATOM 800 N N . ALA A 1 108 ? 13.140 10.964 -12.942 1.00 94.44 108 ALA A N 1
ATOM 801 C CA . ALA A 1 108 ? 12.551 10.657 -11.650 1.00 94.44 108 ALA A CA 1
ATOM 802 C C . ALA A 1 108 ? 13.043 9.280 -11.161 1.00 94.44 108 ALA A C 1
ATOM 804 O O . ALA A 1 108 ? 12.776 8.285 -11.833 1.00 94.44 108 ALA A O 1
ATOM 805 N N . PRO A 1 109 ? 13.692 9.165 -9.989 1.00 95.31 109 PRO A N 1
ATOM 806 C CA . PRO A 1 109 ? 14.024 10.239 -9.047 1.00 95.31 109 PRO A CA 1
ATOM 807 C C . PRO A 1 109 ? 14.977 11.292 -9.623 1.00 95.31 109 PRO A C 1
ATOM 809 O O . PRO A 1 109 ? 15.608 11.058 -10.647 1.00 95.31 109 PRO A O 1
ATOM 812 N N . ALA A 1 110 ? 15.100 12.442 -8.949 1.00 90.62 110 ALA A N 1
ATOM 813 C CA . ALA A 1 110 ? 16.044 13.483 -9.357 1.00 90.62 110 ALA A CA 1
ATOM 814 C C . ALA A 1 110 ? 17.458 12.903 -9.544 1.00 90.62 110 ALA A C 1
ATOM 816 O O . ALA A 1 110 ? 17.867 12.008 -8.802 1.00 90.62 110 ALA A O 1
ATOM 817 N N . ALA A 1 111 ? 18.207 13.425 -10.518 1.00 80.75 111 ALA A N 1
ATOM 818 C CA . ALA A 1 111 ? 19.540 12.927 -10.847 1.00 80.75 111 ALA A CA 1
ATOM 819 C C . ALA A 1 111 ? 20.428 12.784 -9.592 1.00 80.75 111 ALA A C 1
ATOM 821 O O . ALA A 1 111 ? 20.544 13.707 -8.785 1.00 80.75 111 ALA A O 1
ATOM 822 N N . GLY A 1 112 ? 21.031 11.604 -9.416 1.00 81.12 112 GLY A N 1
ATOM 823 C CA . GLY A 1 112 ? 21.859 11.270 -8.252 1.00 81.12 112 GLY A CA 1
ATOM 824 C C . GLY A 1 112 ? 21.099 10.817 -6.994 1.00 81.12 112 GLY A C 1
ATOM 825 O O . GLY A 1 112 ? 21.740 10.399 -6.034 1.00 81.12 112 GLY A O 1
ATOM 826 N N . ALA A 1 113 ? 19.760 10.837 -6.978 1.00 88.81 113 ALA A N 1
ATOM 827 C CA . ALA A 1 113 ? 18.958 10.386 -5.831 1.00 88.81 113 ALA A CA 1
ATOM 828 C C . ALA A 1 113 ? 18.771 8.854 -5.751 1.00 88.81 113 ALA A C 1
ATOM 830 O O . ALA A 1 113 ? 18.163 8.359 -4.801 1.00 88.81 113 ALA A O 1
ATOM 831 N N . GLY A 1 114 ? 19.299 8.102 -6.719 1.00 90.75 114 GLY A N 1
ATOM 832 C CA . GLY A 1 114 ? 19.150 6.650 -6.803 1.00 90.75 114 GLY A CA 1
ATOM 833 C C . GLY A 1 114 ? 17.836 6.219 -7.463 1.00 90.75 114 GLY A C 1
ATOM 834 O O . GLY A 1 114 ? 17.219 6.985 -8.199 1.00 90.75 114 GLY A O 1
ATOM 835 N N . LEU A 1 115 ? 17.406 4.984 -7.189 1.00 94.00 115 LEU A N 1
ATOM 836 C CA . LEU A 1 115 ? 16.133 4.427 -7.657 1.00 94.00 115 LEU A CA 1
ATOM 837 C C . LEU A 1 115 ? 15.017 4.637 -6.622 1.00 94.00 115 LEU A C 1
ATOM 839 O O . LEU A 1 115 ? 15.244 4.544 -5.410 1.00 94.00 115 LEU A O 1
ATOM 843 N N . TYR A 1 116 ? 13.776 4.819 -7.082 1.00 95.62 116 TYR A N 1
ATOM 844 C CA . TYR A 1 116 ? 12.618 4.641 -6.210 1.00 95.62 116 TYR A CA 1
ATOM 845 C C . TYR A 1 116 ? 12.576 3.192 -5.739 1.00 95.62 116 TYR A C 1
ATOM 847 O O . TYR A 1 116 ? 12.486 2.273 -6.546 1.00 95.62 116 TYR A O 1
ATOM 855 N N . SER A 1 117 ? 12.598 2.983 -4.426 1.00 93.69 117 SER A N 1
ATOM 856 C CA . SER A 1 117 ? 12.435 1.651 -3.848 1.00 93.69 117 SER A CA 1
ATOM 857 C C . SER A 1 117 ? 10.958 1.301 -3.715 1.00 93.69 117 SER A C 1
ATOM 859 O O . SER A 1 117 ? 10.200 2.018 -3.057 1.00 93.69 117 SER A O 1
ATOM 861 N N . TYR A 1 118 ? 10.558 0.163 -4.275 1.00 91.75 118 TYR A N 1
ATOM 862 C CA . TYR A 1 118 ? 9.198 -0.347 -4.173 1.00 91.75 118 TYR A CA 1
ATOM 863 C C . TYR A 1 118 ? 9.167 -1.754 -3.577 1.00 91.75 118 TYR A C 1
ATOM 865 O O . TYR A 1 118 ? 9.975 -2.618 -3.913 1.00 91.75 118 TYR A O 1
ATOM 873 N N . GLN A 1 119 ? 8.195 -2.001 -2.697 1.00 90.19 119 GLN A N 1
ATOM 874 C CA . GLN A 1 119 ? 7.896 -3.327 -2.167 1.00 90.19 119 GLN A CA 1
ATOM 875 C C . GLN A 1 119 ? 6.444 -3.681 -2.476 1.00 90.19 119 GLN A C 1
ATOM 877 O O . GLN A 1 119 ? 5.513 -3.015 -2.015 1.00 90.19 119 GLN A O 1
ATOM 882 N N . VAL A 1 120 ? 6.251 -4.770 -3.215 1.00 85.56 120 VAL A N 1
ATOM 883 C CA . VAL A 1 120 ? 4.931 -5.301 -3.545 1.00 85.56 120 VAL A CA 1
ATOM 884 C C . VAL A 1 120 ? 4.324 -5.914 -2.284 1.00 85.56 120 VAL A C 1
ATOM 886 O O . VAL A 1 120 ? 4.765 -6.952 -1.782 1.00 85.56 120 VAL A O 1
ATOM 889 N N . LYS A 1 121 ? 3.279 -5.274 -1.755 1.00 80.06 121 LYS A N 1
ATOM 890 C CA . LYS A 1 121 ? 2.532 -5.782 -0.600 1.00 80.06 121 LYS A CA 1
ATOM 891 C C . LYS A 1 121 ? 1.546 -6.857 -1.055 1.00 80.06 121 LYS A C 1
ATOM 893 O O . LYS A 1 121 ? 0.422 -6.555 -1.435 1.00 80.06 121 LYS A O 1
ATOM 898 N N . ILE A 1 122 ? 1.976 -8.117 -1.010 1.00 77.44 122 ILE A N 1
ATOM 899 C CA . ILE A 1 122 ? 1.139 -9.276 -1.376 1.00 77.44 122 ILE A CA 1
ATOM 900 C C . ILE A 1 122 ? 0.281 -9.809 -0.225 1.00 77.44 122 ILE A C 1
ATOM 902 O O . ILE A 1 122 ? -0.683 -10.532 -0.462 1.00 77.44 122 ILE A O 1
ATOM 906 N N . THR A 1 123 ? 0.622 -9.484 1.023 1.00 80.38 123 THR A N 1
ATOM 907 C CA . THR A 1 123 ? -0.203 -9.856 2.174 1.00 80.38 123 THR A CA 1
ATOM 908 C C . THR A 1 123 ? -1.430 -8.951 2.188 1.00 80.38 123 THR A C 1
ATOM 910 O O . THR A 1 123 ? -1.253 -7.733 2.302 1.00 80.38 123 THR A O 1
ATOM 913 N N . PRO A 1 124 ? -2.658 -9.499 2.106 1.00 82.75 124 PRO A N 1
ATOM 914 C CA . PRO A 1 124 ? -3.857 -8.682 2.180 1.00 82.75 124 PRO A CA 1
ATOM 915 C C . PRO A 1 124 ? -3.848 -7.837 3.460 1.00 82.75 124 PRO A C 1
ATOM 917 O O . PRO A 1 124 ? -3.522 -8.355 4.536 1.00 82.75 124 PRO A O 1
ATOM 920 N N . PRO A 1 125 ? -4.185 -6.542 3.375 1.00 89.94 125 PRO A N 1
ATOM 921 C CA . PRO A 1 125 ? -4.245 -5.692 4.550 1.00 89.94 125 PRO A CA 1
ATOM 922 C C . PRO A 1 125 ? -5.290 -6.227 5.529 1.00 89.94 125 PRO A C 1
ATOM 924 O O . PRO A 1 125 ? -6.298 -6.815 5.147 1.00 89.94 125 PRO A O 1
ATOM 927 N N . THR A 1 126 ? -5.065 -5.992 6.815 1.00 95.00 126 THR A N 1
ATOM 928 C CA . THR A 1 126 ? -6.026 -6.287 7.880 1.00 95.00 126 THR A CA 1
ATOM 929 C C . THR A 1 126 ? -6.312 -5.013 8.665 1.00 95.00 126 THR A C 1
ATOM 931 O O . THR A 1 126 ? -5.570 -4.029 8.578 1.00 95.00 126 THR A O 1
ATOM 934 N N . LEU A 1 127 ? -7.394 -5.006 9.446 1.00 97.38 127 LEU A N 1
ATOM 935 C CA . LEU A 1 127 ? -7.597 -3.971 10.455 1.00 97.38 127 LEU A CA 1
ATOM 936 C C . LEU A 1 127 ? -7.068 -4.465 11.792 1.00 97.38 127 LEU A C 1
ATOM 938 O O . LEU A 1 127 ? -7.486 -5.506 12.297 1.00 97.38 127 LEU A O 1
ATOM 942 N N . VAL A 1 128 ? -6.191 -3.674 12.394 1.00 97.56 128 VAL A N 1
ATOM 943 C CA . VAL A 1 128 ? -5.648 -3.931 13.725 1.00 97.56 128 VAL A CA 1
ATOM 944 C C . VAL A 1 128 ? -6.292 -2.997 14.741 1.00 97.56 128 VAL A C 1
ATOM 946 O O . VAL A 1 128 ? -6.478 -1.805 14.488 1.00 97.56 128 VAL A O 1
ATOM 949 N N . VAL A 1 129 ? -6.629 -3.530 15.915 1.00 98.12 129 VAL A N 1
ATOM 950 C CA . VAL A 1 129 ? -7.137 -2.729 17.034 1.00 98.12 129 VAL A CA 1
ATOM 951 C C . VAL A 1 129 ? -5.960 -2.003 17.678 1.00 98.12 129 VAL A C 1
ATOM 953 O O . VAL A 1 129 ? -5.055 -2.635 18.211 1.00 98.12 129 VAL A O 1
ATOM 956 N N . LYS A 1 130 ? -5.969 -0.669 17.638 1.00 98.12 130 LYS A N 1
ATOM 957 C CA . LYS A 1 130 ? -4.935 0.171 18.260 1.00 98.12 130 LYS A CA 1
ATOM 958 C C . LYS A 1 130 ? -5.289 0.550 19.693 1.00 98.12 130 LYS A C 1
ATOM 960 O O . LYS A 1 130 ? -4.410 0.646 20.541 1.00 98.12 130 LYS A O 1
ATOM 965 N N . LYS A 1 131 ? -6.575 0.785 19.970 1.00 97.69 131 LYS A N 1
ATOM 966 C CA . LYS A 1 131 ? -7.050 1.189 21.299 1.00 97.69 131 LYS A CA 1
ATOM 967 C C . LYS A 1 131 ? -8.503 0.785 21.506 1.00 97.69 131 LYS A C 1
ATOM 969 O O . LYS A 1 131 ? -9.314 0.929 20.597 1.00 97.69 131 LYS A O 1
A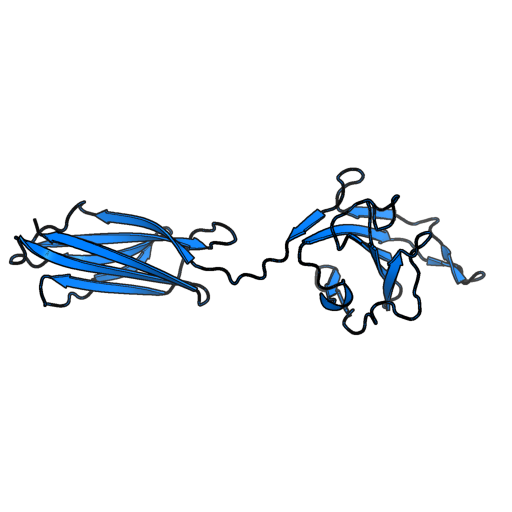TOM 974 N N . LEU A 1 132 ? -8.838 0.366 22.724 1.00 98.31 132 LEU A N 1
ATOM 975 C CA . LEU A 1 132 ? -10.214 0.246 23.203 1.00 98.31 132 LEU A CA 1
ATOM 976 C C . LEU A 1 132 ? -10.352 1.053 24.497 1.00 98.31 132 LEU A C 1
ATOM 978 O O . LEU A 1 132 ? -9.703 0.741 25.491 1.00 98.31 132 LEU A O 1
ATOM 982 N N . ALA A 1 133 ? -11.174 2.098 24.479 1.00 98.00 133 ALA A N 1
ATOM 983 C CA . ALA A 1 133 ? -11.336 3.016 25.601 1.00 98.00 133 ALA A CA 1
ATOM 984 C C . ALA A 1 133 ? -12.773 2.971 26.149 1.00 98.00 133 ALA A C 1
ATOM 986 O O . ALA A 1 133 ? -13.705 3.316 25.415 1.00 98.00 133 ALA A O 1
ATOM 987 N N . PRO A 1 134 ? -12.970 2.560 27.415 1.00 98.31 134 PRO A N 1
ATOM 988 C CA . PRO A 1 134 ? -14.257 2.650 28.089 1.00 98.31 134 PRO A CA 1
ATOM 989 C C . PRO A 1 134 ? -14.513 4.042 28.678 1.00 98.31 134 PRO A C 1
ATOM 991 O O . PRO A 1 134 ? -13.596 4.731 29.123 1.00 98.31 134 PRO A O 1
ATOM 994 N N . THR A 1 135 ? -15.774 4.467 28.705 1.00 97.50 135 THR A N 1
ATOM 995 C CA . THR A 1 135 ? -16.222 5.686 29.393 1.00 97.50 135 THR A CA 1
ATOM 996 C C . THR A 1 135 ? -17.637 5.494 29.951 1.00 97.50 135 THR A C 1
ATOM 998 O O . THR A 1 135 ? -18.558 5.268 29.165 1.00 97.50 135 THR A O 1
ATOM 1001 N N . PRO A 1 136 ? -17.853 5.609 31.275 1.00 97.00 136 PRO A N 1
ATOM 1002 C CA . PRO A 1 136 ? -16.841 5.723 32.339 1.00 97.00 136 PRO A CA 1
ATOM 1003 C C . PRO A 1 136 ? -15.860 4.532 32.363 1.00 97.00 136 PRO A C 1
ATOM 1005 O O . PRO A 1 136 ? -16.044 3.566 31.637 1.00 97.00 136 PRO A O 1
ATOM 1008 N N . ALA A 1 137 ? -14.801 4.577 33.180 1.00 96.44 137 ALA A N 1
ATOM 1009 C CA . ALA A 1 137 ? -13.754 3.537 33.187 1.00 96.44 137 ALA A CA 1
ATOM 1010 C C . ALA A 1 137 ? -14.279 2.112 33.477 1.00 96.44 137 ALA A C 1
ATOM 1012 O O . ALA A 1 137 ? -13.698 1.119 33.035 1.00 96.44 137 ALA A O 1
ATOM 1013 N N . LYS A 1 138 ? -15.389 2.015 34.217 1.00 96.44 138 LYS A N 1
ATOM 1014 C CA . LYS A 1 138 ? -16.152 0.785 34.450 1.00 96.44 138 LYS A CA 1
ATOM 1015 C C . LYS A 1 138 ? -17.640 1.081 34.262 1.00 96.44 138 LYS A C 1
ATOM 1017 O O . LYS A 1 138 ? -18.052 2.189 34.600 1.00 96.44 138 LYS A O 1
ATOM 1022 N N . PRO A 1 139 ? -18.441 0.126 33.766 1.00 97.69 139 PRO A N 1
ATOM 1023 C CA . PRO A 1 139 ? -19.880 0.309 33.639 1.00 97.69 139 PRO A CA 1
ATOM 1024 C C . PRO A 1 139 ? -20.506 0.545 35.013 1.00 97.69 139 PRO A C 1
ATOM 1026 O O . PRO A 1 139 ? -20.146 -0.115 35.988 1.00 97.69 139 PRO A O 1
ATOM 1029 N N . THR A 1 140 ? -21.441 1.484 35.084 1.00 98.06 140 THR A N 1
ATOM 1030 C CA . THR A 1 140 ? -22.139 1.856 36.319 1.00 98.06 140 THR A CA 1
ATOM 1031 C C . THR A 1 140 ? -23.627 1.633 36.134 1.00 98.06 140 THR A C 1
ATOM 1033 O O . THR A 1 140 ? -24.183 2.003 35.099 1.00 98.06 140 THR A O 1
ATOM 1036 N N . ALA A 1 141 ? -24.270 1.021 37.121 1.00 97.81 141 ALA A N 1
ATOM 1037 C CA . ALA A 1 141 ? -25.693 0.740 37.086 1.00 97.81 141 ALA A CA 1
ATOM 1038 C C . ALA A 1 141 ? -26.514 2.027 36.892 1.00 97.81 141 ALA A C 1
ATOM 1040 O O . ALA A 1 141 ? -26.250 3.058 37.512 1.00 97.81 141 ALA A O 1
ATOM 1041 N N . GLY A 1 142 ? -27.499 1.977 35.995 1.00 97.38 142 GLY A N 1
ATOM 1042 C CA . GLY A 1 142 ? -28.369 3.112 35.672 1.00 97.38 142 GLY A CA 1
ATOM 1043 C C . GLY A 1 142 ? -27.709 4.216 34.838 1.00 97.38 142 GLY A C 1
ATOM 1044 O O . GLY A 1 142 ? -28.322 5.260 34.630 1.00 97.38 142 GLY A O 1
ATOM 1045 N N . ARG A 1 143 ? -26.469 4.031 34.365 1.00 97.62 143 ARG A N 1
ATOM 1046 C CA . ARG A 1 143 ? -25.736 5.027 33.567 1.00 97.62 143 ARG A CA 1
ATOM 1047 C C . ARG A 1 143 ? -25.420 4.500 32.170 1.00 97.62 143 ARG A C 1
ATOM 1049 O O . ARG A 1 143 ? -25.342 3.293 31.938 1.00 97.62 143 ARG A O 1
ATOM 1056 N N . ALA A 1 144 ? -25.212 5.424 31.237 1.00 98.00 144 ALA A N 1
ATOM 1057 C CA . ALA A 1 144 ? -24.667 5.090 29.931 1.00 98.00 144 ALA A CA 1
ATOM 1058 C C . ALA A 1 144 ? -23.206 4.636 30.067 1.00 98.00 144 ALA A C 1
ATOM 1060 O O . ALA A 1 144 ? -22.433 5.190 30.851 1.00 98.00 144 ALA A O 1
ATOM 1061 N N . PHE A 1 145 ? -22.827 3.639 29.278 1.00 98.56 145 PHE A N 1
ATOM 1062 C CA . PHE A 1 145 ? -21.466 3.143 29.166 1.00 98.56 145 PHE A CA 1
ATOM 1063 C C . PHE A 1 145 ? -21.078 3.056 27.697 1.00 98.56 145 PHE A C 1
ATOM 1065 O O . PHE A 1 145 ? -21.781 2.447 26.888 1.00 98.56 145 PHE A O 1
ATOM 1072 N N . THR A 1 146 ? -19.952 3.672 27.362 1.00 98.62 146 THR A N 1
ATOM 1073 C CA . THR A 1 146 ? -19.445 3.797 26.001 1.00 98.62 146 THR A CA 1
ATOM 1074 C C . THR A 1 146 ? -18.122 3.066 25.860 1.00 98.62 146 THR A C 1
ATOM 1076 O O . THR A 1 146 ? -17.243 3.194 26.706 1.00 98.62 146 THR A O 1
ATOM 1079 N N . LEU A 1 147 ? -17.959 2.337 24.761 1.00 98.56 147 LEU A N 1
ATOM 1080 C CA . LEU A 1 147 ? -16.681 1.818 24.292 1.00 98.56 147 LEU A CA 1
ATOM 1081 C C . LEU A 1 147 ? -16.317 2.508 22.979 1.00 98.56 147 LEU A C 1
ATOM 1083 O O . LEU A 1 147 ? -17.122 2.538 22.047 1.00 98.56 147 LEU A O 1
ATOM 1087 N N . ARG A 1 148 ? -15.092 3.028 22.897 1.00 98.50 148 ARG A N 1
ATOM 1088 C CA . ARG A 1 148 ? -14.502 3.567 21.666 1.00 98.50 148 ARG A CA 1
ATOM 1089 C C . ARG A 1 148 ? -13.350 2.675 21.220 1.00 98.50 148 ARG A C 1
ATOM 1091 O O . ARG A 1 148 ? -12.353 2.569 21.932 1.00 98.50 148 ARG A O 1
ATOM 1098 N N . LEU A 1 149 ? -13.490 2.042 20.059 1.00 98.69 149 LEU A N 1
ATOM 1099 C CA . LEU A 1 149 ? -12.472 1.201 19.434 1.00 98.69 149 LEU A CA 1
ATOM 1100 C C . LEU A 1 149 ? -11.819 1.966 18.280 1.00 98.69 149 LEU A C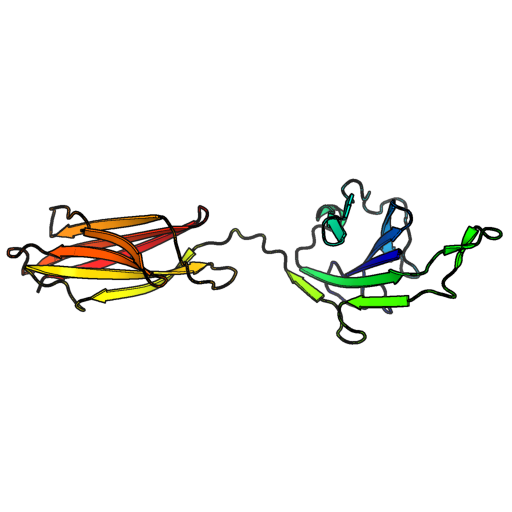 1
ATOM 1102 O O . LEU A 1 149 ? -12.484 2.309 17.304 1.00 98.69 149 LEU A O 1
ATOM 1106 N N . VAL A 1 150 ? -10.517 2.218 18.386 1.00 98.50 150 VAL A N 1
ATOM 1107 C CA . VAL A 1 150 ? -9.697 2.770 17.300 1.00 98.50 150 VAL A CA 1
ATOM 1108 C C . VAL A 1 150 ? -9.064 1.604 16.557 1.00 98.50 150 VAL A C 1
ATOM 1110 O O . VAL A 1 150 ? -8.310 0.826 17.149 1.00 98.50 150 VAL A O 1
ATOM 1113 N N . ALA A 1 151 ? -9.379 1.486 15.271 1.00 98.19 151 ALA A N 1
ATOM 1114 C CA . ALA A 1 151 ? -8.775 0.520 14.366 1.00 98.19 151 ALA A CA 1
ATOM 1115 C C . ALA A 1 151 ? -7.958 1.253 13.299 1.00 98.19 151 ALA A C 1
ATOM 1117 O O . ALA A 1 151 ? -8.307 2.366 12.906 1.00 98.19 151 ALA A O 1
ATOM 1118 N N . ALA A 1 152 ? -6.888 0.622 12.830 1.00 97.62 152 ALA A N 1
ATOM 1119 C CA . ALA A 1 152 ? -6.069 1.135 11.740 1.00 97.62 152 ALA A CA 1
ATOM 1120 C C . ALA A 1 152 ? -5.728 0.018 10.757 1.00 97.62 152 ALA A C 1
ATOM 1122 O O . ALA A 1 152 ? -5.698 -1.154 11.143 1.00 97.62 152 ALA A O 1
ATOM 1123 N N . ARG A 1 153 ? -5.454 0.374 9.504 1.00 95.38 153 ARG A N 1
ATOM 1124 C CA . ARG A 1 153 ? -4.948 -0.588 8.524 1.00 95.38 153 ARG A CA 1
ATOM 1125 C C . ARG A 1 153 ? -3.531 -1.036 8.890 1.00 95.38 153 ARG A C 1
ATOM 1127 O O . ARG A 1 153 ? -2.716 -0.226 9.334 1.00 95.38 153 ARG A O 1
ATOM 1134 N N . SER A 1 154 ? -3.234 -2.320 8.708 1.00 92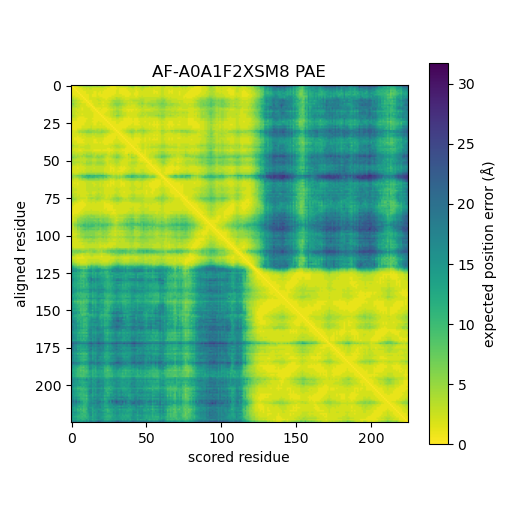.94 154 SER A N 1
ATOM 1135 C CA . SER A 1 154 ? -1.920 -2.897 9.018 1.00 92.94 154 SER A CA 1
ATOM 1136 C C . SER A 1 154 ? -0.806 -2.441 8.071 1.00 92.94 154 SER A C 1
ATOM 1138 O O . SER A 1 154 ? 0.351 -2.410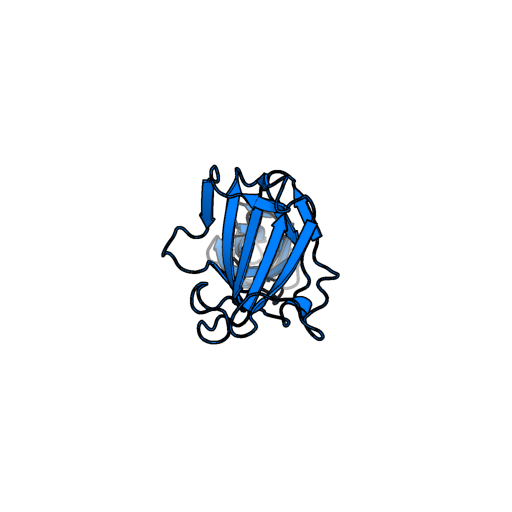 8.474 1.00 92.94 154 SER A O 1
ATOM 1140 N N . ASP A 1 155 ? -1.145 -2.069 6.838 1.00 86.62 155 ASP A N 1
ATOM 1141 C CA . ASP A 1 155 ? -0.202 -1.771 5.757 1.00 86.62 155 ASP A CA 1
ATOM 1142 C C . ASP A 1 155 ? 0.231 -0.301 5.683 1.00 86.62 155 ASP A C 1
ATOM 1144 O O . ASP A 1 155 ? 1.352 -0.013 5.265 1.00 86.62 155 ASP A O 1
ATOM 1148 N N . THR A 1 156 ? -0.659 0.620 6.043 1.00 89.38 156 THR A N 1
ATOM 1149 C CA . THR A 1 156 ? -0.456 2.077 5.966 1.00 89.38 156 THR A CA 1
ATOM 1150 C C . THR A 1 156 ? -0.456 2.742 7.338 1.00 89.38 156 THR A C 1
ATOM 1152 O O . THR A 1 156 ? -0.048 3.890 7.466 1.00 89.38 156 THR A O 1
ATOM 1155 N N . GLY A 1 157 ? -0.960 2.061 8.372 1.00 90.88 157 GLY A N 1
ATOM 1156 C CA . GLY A 1 157 ? -1.193 2.661 9.686 1.00 90.88 157 GLY A CA 1
ATOM 1157 C C . GLY A 1 157 ? -2.354 3.662 9.725 1.00 90.88 157 GLY A C 1
ATOM 1158 O O . GLY A 1 157 ? -2.637 4.203 10.794 1.00 90.88 157 GLY A O 1
ATOM 1159 N N . ALA A 1 158 ? -3.057 3.885 8.609 1.00 93.69 158 ALA A N 1
ATOM 1160 C CA . ALA A 1 158 ? -4.165 4.828 8.529 1.00 93.69 158 ALA A CA 1
ATOM 1161 C C . ALA A 1 158 ? -5.326 4.412 9.449 1.00 93.69 158 ALA A C 1
ATOM 1163 O O . ALA A 1 158 ? -5.792 3.269 9.407 1.00 93.69 158 ALA A O 1
ATOM 1164 N N . VAL A 1 159 ? -5.794 5.345 10.284 1.00 97.19 159 VAL A N 1
ATOM 1165 C CA . VAL A 1 159 ? -6.930 5.137 11.197 1.00 97.19 159 VAL A CA 1
ATOM 1166 C C . VAL A 1 159 ? -8.242 5.147 10.421 1.00 97.19 159 VAL A C 1
ATOM 1168 O O . VAL A 1 159 ? -8.471 6.015 9.581 1.00 97.19 159 VAL A O 1
ATOM 1171 N N . VAL A 1 160 ? -9.127 4.210 10.756 1.00 95.62 160 VAL A N 1
ATOM 1172 C CA . VAL A 1 160 ? -10.455 4.083 10.149 1.00 95.62 160 VAL A CA 1
ATOM 1173 C C . VAL A 1 160 ? -11.324 5.297 10.497 1.00 95.62 160 VAL A C 1
ATOM 1175 O O . VAL A 1 160 ? -11.652 5.523 11.663 1.00 95.62 160 VAL A O 1
ATOM 1178 N N . GLN A 1 161 ? -11.730 6.060 9.478 1.00 96.44 161 GLN A N 1
ATOM 1179 C CA . GLN A 1 161 ? -12.556 7.269 9.641 1.00 96.44 161 GLN A CA 1
ATOM 1180 C C . GLN A 1 161 ? -14.060 7.018 9.470 1.00 96.44 161 GLN A C 1
ATOM 1182 O O . GLN A 1 161 ? -14.880 7.789 9.965 1.00 96.44 161 GLN A O 1
ATOM 1187 N N . ASN A 1 162 ? -14.444 5.925 8.814 1.00 95.31 162 ASN A N 1
ATOM 1188 C CA . ASN A 1 162 ? -15.826 5.521 8.565 1.00 95.31 162 ASN A CA 1
ATOM 1189 C C . ASN A 1 162 ? -15.923 3.986 8.472 1.00 95.31 162 ASN A C 1
ATOM 1191 O O . ASN A 1 162 ? -14.921 3.282 8.497 1.00 95.31 162 ASN A O 1
ATOM 1195 N N . GLY A 1 163 ? -17.138 3.442 8.420 1.00 95.19 163 GLY A N 1
ATOM 1196 C CA . GLY A 1 163 ? -17.345 1.999 8.297 1.00 95.19 163 GLY A CA 1
ATOM 1197 C C . GLY A 1 163 ? -18.562 1.501 9.061 1.00 95.19 163 GLY A C 1
ATOM 1198 O O . GLY A 1 163 ? -19.218 2.237 9.805 1.00 95.19 163 GLY A O 1
ATOM 1199 N N . ARG A 1 164 ? -18.866 0.215 8.886 1.00 98.06 164 ARG A N 1
ATOM 1200 C CA . ARG A 1 164 ? -19.992 -0.430 9.557 1.00 98.06 164 ARG A CA 1
ATOM 1201 C C . ARG A 1 164 ? -19.568 -0.877 10.948 1.00 98.06 164 ARG A C 1
ATOM 1203 O O . ARG A 1 164 ? -18.775 -1.805 11.095 1.00 98.06 164 ARG A O 1
ATOM 1210 N N . VAL A 1 165 ? -20.134 -0.248 11.972 1.00 98.38 165 VAL A N 1
ATOM 1211 C CA . VAL A 1 165 ? -19.933 -0.660 13.366 1.00 98.38 165 VAL A CA 1
ATOM 1212 C C . VAL A 1 165 ? -20.973 -1.707 13.743 1.00 98.38 165 VAL A C 1
ATOM 1214 O O . VAL A 1 165 ? -22.124 -1.615 13.323 1.00 98.38 165 VAL A O 1
ATOM 1217 N N . THR A 1 166 ? -20.574 -2.711 14.522 1.00 98.25 166 THR A N 1
ATOM 1218 C CA . THR A 1 166 ? -21.467 -3.691 15.153 1.00 98.25 166 THR A CA 1
ATOM 1219 C C . THR A 1 166 ? -21.175 -3.760 16.643 1.00 98.25 166 THR A C 1
ATOM 1221 O O . THR A 1 166 ? -20.034 -3.992 17.042 1.00 98.25 166 THR A O 1
ATOM 1224 N N . CYS A 1 167 ? -22.211 -3.571 17.458 1.00 98.00 167 CYS A N 1
ATOM 1225 C CA . CYS A 1 167 ? -22.112 -3.557 18.908 1.00 98.00 167 CYS A CA 1
ATOM 1226 C C . CYS A 1 167 ? -22.916 -4.722 19.493 1.00 98.00 167 CYS A C 1
ATOM 1228 O O . CYS A 1 167 ? -24.107 -4.880 19.222 1.00 98.00 167 CYS A O 1
ATOM 1230 N N . VAL A 1 168 ? -22.286 -5.527 20.344 1.00 96.94 168 VAL A N 1
ATOM 1231 C CA . VAL A 1 168 ? -22.978 -6.538 21.152 1.00 96.94 168 VAL A CA 1
ATOM 1232 C C . VAL A 1 168 ? -22.724 -6.216 22.613 1.00 96.94 168 VAL A C 1
ATOM 1234 O O . VAL A 1 168 ? -21.572 -6.086 23.004 1.00 96.94 168 VAL A O 1
ATOM 1237 N N . GLY A 1 169 ? -23.779 -6.088 23.415 1.00 97.31 169 GLY A N 1
ATOM 1238 C CA . GLY A 1 169 ? -23.685 -5.891 24.861 1.00 97.31 169 GLY A CA 1
ATOM 1239 C C . GLY A 1 169 ? -24.564 -6.894 25.598 1.00 97.31 169 GLY A C 1
ATOM 1240 O O . GLY A 1 169 ? -25.635 -7.258 25.109 1.00 97.31 169 GLY A O 1
ATOM 1241 N N . ARG A 1 170 ? -24.113 -7.359 26.761 1.00 98.06 170 ARG A N 1
ATOM 1242 C CA . ARG A 1 170 ? -24.867 -8.221 27.675 1.00 98.06 170 ARG A CA 1
ATOM 1243 C C . ARG A 1 170 ? -24.579 -7.850 29.126 1.00 98.06 170 ARG A C 1
ATOM 1245 O O . ARG A 1 170 ? -23.440 -7.538 29.463 1.00 98.06 170 ARG A O 1
ATOM 1252 N N . VAL A 1 171 ? -25.591 -7.940 29.983 1.00 97.31 171 VAL A N 1
ATOM 1253 C CA . VAL A 1 171 ? -25.451 -7.904 31.447 1.00 97.31 171 VAL A CA 1
ATOM 1254 C C . VAL A 1 171 ? -25.979 -9.221 31.989 1.00 97.31 171 VAL A C 1
ATOM 1256 O O . VAL A 1 171 ? -27.147 -9.548 31.780 1.00 97.31 171 VAL A O 1
ATOM 1259 N N . ALA A 1 172 ? -25.121 -9.984 32.669 1.00 92.31 172 ALA A N 1
ATOM 1260 C CA . ALA A 1 172 ? -25.366 -11.400 32.933 1.00 92.31 172 ALA A CA 1
ATOM 1261 C C . ALA A 1 172 ? -25.781 -12.117 31.627 1.00 92.31 172 ALA A C 1
ATOM 1263 O O . ALA A 1 172 ? -24.996 -12.137 30.678 1.00 92.31 172 ALA A O 1
ATOM 1264 N N . ASN A 1 173 ? -27.015 -12.626 31.550 1.00 90.00 173 ASN A N 1
ATOM 1265 C CA . ASN A 1 173 ? -27.544 -13.321 30.370 1.00 90.00 173 ASN A CA 1
ATOM 1266 C C . ASN A 1 173 ? -28.431 -12.435 29.472 1.00 90.00 173 ASN A C 1
ATOM 1268 O O . ASN A 1 173 ? -28.780 -12.842 28.365 1.00 90.00 173 ASN A O 1
ATOM 1272 N N . ALA A 1 174 ? -28.774 -11.218 29.904 1.00 94.62 174 ALA A N 1
ATOM 1273 C CA . ALA A 1 174 ? -29.649 -10.323 29.152 1.00 94.62 174 ALA A CA 1
ATOM 1274 C C . ALA A 1 174 ? -28.863 -9.534 28.098 1.00 94.62 174 ALA A C 1
ATOM 1276 O O . ALA A 1 174 ? -27.830 -8.935 28.407 1.00 94.62 174 ALA A O 1
ATOM 1277 N N . ARG A 1 175 ? -29.354 -9.505 26.853 1.00 96.69 175 ARG A N 1
ATOM 1278 C CA . ARG A 1 175 ? -28.766 -8.715 25.760 1.00 96.69 175 ARG A CA 1
ATOM 1279 C C . ARG A 1 175 ? -29.177 -7.247 25.872 1.00 96.69 175 ARG A C 1
ATOM 1281 O O . ARG A 1 175 ? -30.323 -6.944 26.172 1.00 96.69 175 ARG A O 1
ATOM 1288 N N . LEU A 1 176 ? -28.234 -6.352 25.597 1.00 96.75 176 LEU A N 1
ATOM 1289 C CA . LEU A 1 176 ? -28.445 -4.911 25.536 1.00 96.75 176 LEU A CA 1
ATOM 1290 C C . LEU A 1 176 ? -28.364 -4.419 24.091 1.00 96.75 176 LEU A C 1
ATOM 1292 O O . LEU A 1 176 ? -27.440 -4.772 23.351 1.00 96.75 176 LEU A O 1
ATOM 1296 N N . THR A 1 177 ? -29.303 -3.552 23.726 1.00 95.50 177 THR A N 1
ATOM 1297 C CA . THR A 1 177 ? -29.291 -2.815 22.459 1.00 95.50 177 THR A CA 1
ATOM 1298 C C . THR A 1 177 ? -28.394 -1.590 22.591 1.00 95.50 177 THR A C 1
ATOM 1300 O O . THR A 1 177 ? -28.536 -0.806 23.534 1.00 95.50 177 THR A O 1
ATOM 1303 N N . ALA A 1 178 ? -27.454 -1.428 21.661 1.00 97.06 178 ALA A N 1
ATOM 1304 C CA . ALA A 1 178 ? -26.613 -0.240 21.610 1.00 97.06 178 ALA A CA 1
ATOM 1305 C C . ALA A 1 178 ? -27.437 0.960 21.122 1.00 97.06 178 ALA A C 1
ATOM 1307 O O . ALA A 1 178 ? -28.110 0.874 20.101 1.00 97.06 178 ALA A O 1
ATOM 1308 N N . GLN A 1 179 ? -27.374 2.066 21.856 1.00 97.19 179 GLN A N 1
ATOM 1309 C CA . GLN A 1 179 ? -28.004 3.341 21.500 1.00 97.19 179 GLN A CA 1
ATOM 1310 C C . GLN A 1 179 ? -27.172 4.110 20.468 1.00 97.19 179 GLN A C 1
ATOM 1312 O O . GLN A 1 179 ? -27.702 4.853 19.651 1.00 97.19 179 GLN A O 1
ATOM 1317 N N . VAL A 1 180 ? -25.852 3.912 20.495 1.00 97.31 180 VAL A N 1
ATOM 1318 C CA . VAL A 1 180 ? -24.918 4.442 19.498 1.00 97.31 180 VAL A CA 1
ATOM 1319 C C . VAL A 1 180 ? -24.152 3.272 18.905 1.00 97.31 180 VAL A C 1
ATOM 1321 O O . VAL A 1 180 ? -23.647 2.437 19.652 1.00 97.31 180 VAL A O 1
ATOM 1324 N N . GLN A 1 181 ? -24.075 3.224 17.575 1.00 97.81 181 GLN A N 1
ATOM 1325 C CA . GLN A 1 181 ? -23.326 2.228 16.809 1.00 97.81 181 GLN A CA 1
ATOM 1326 C C . GLN A 1 181 ? -22.848 2.860 15.495 1.00 97.81 181 GLN A C 1
ATOM 1328 O O . GLN A 1 181 ? -23.460 2.692 14.443 1.00 97.81 181 GLN A O 1
ATOM 1333 N N . ARG A 1 182 ? -21.776 3.654 15.560 1.00 98.12 182 ARG A N 1
ATOM 1334 C CA . ARG A 1 182 ? -21.196 4.337 14.388 1.00 98.12 182 ARG A CA 1
ATOM 1335 C C . ARG A 1 182 ? -19.757 4.764 14.644 1.00 98.12 182 ARG A C 1
ATOM 1337 O O . ARG A 1 182 ? -19.297 4.742 15.786 1.00 98.12 182 ARG A O 1
ATOM 1344 N N . VAL A 1 183 ? -19.051 5.169 13.594 1.00 97.94 183 VAL A N 1
ATOM 1345 C CA . VAL A 1 183 ? -17.735 5.801 13.741 1.00 97.94 183 VAL A CA 1
ATOM 1346 C C . VAL A 1 183 ? -17.921 7.268 14.139 1.00 97.94 183 VAL A C 1
ATOM 1348 O O . VAL A 1 183 ? -18.732 7.975 13.546 1.00 97.94 183 VAL A O 1
ATOM 1351 N N . VAL A 1 184 ? -17.208 7.712 15.177 1.00 96.94 184 VAL A N 1
ATOM 1352 C CA . VAL A 1 184 ? -17.199 9.100 15.667 1.00 96.94 184 VAL A CA 1
ATOM 1353 C C . VAL A 1 184 ? -15.756 9.508 15.941 1.00 96.94 184 VAL A C 1
ATOM 1355 O O . VAL A 1 184 ? -15.092 8.896 16.786 1.00 96.94 184 VAL A O 1
ATOM 1358 N N . ALA A 1 185 ? -15.285 10.540 15.233 1.00 94.00 185 ALA A N 1
ATOM 1359 C CA . ALA A 1 185 ? -13.923 11.070 15.346 1.00 94.00 185 ALA A CA 1
ATOM 1360 C C . ALA A 1 185 ? -12.856 9.952 15.313 1.00 94.00 185 ALA A C 1
ATOM 1362 O O . ALA A 1 185 ? -12.112 9.761 16.278 1.00 94.00 185 ALA A O 1
ATOM 1363 N N . GLY A 1 186 ? -12.869 9.145 14.243 1.00 95.00 186 GLY A N 1
ATOM 1364 C CA . GLY A 1 186 ? -11.893 8.071 14.009 1.00 95.00 186 GLY A CA 1
ATOM 1365 C C . GLY A 1 186 ? -12.013 6.837 14.916 1.00 95.00 186 GLY A C 1
ATOM 1366 O O . GLY A 1 186 ? -11.082 6.038 14.995 1.00 95.00 186 GLY A O 1
ATOM 1367 N N . ALA A 1 187 ? -13.123 6.670 15.646 1.00 97.88 187 ALA A N 1
ATOM 1368 C CA . ALA A 1 187 ? -13.331 5.511 16.515 1.00 97.88 187 ALA A CA 1
ATOM 1369 C C . ALA A 1 187 ? -14.723 4.899 16.352 1.00 97.88 187 ALA A C 1
ATOM 1371 O O . ALA A 1 187 ? -15.739 5.595 16.432 1.00 97.88 187 ALA A O 1
ATOM 1372 N N . ALA A 1 188 ? -14.778 3.575 16.221 1.00 98.38 188 ALA A N 1
ATOM 1373 C CA . ALA A 1 188 ? -16.016 2.821 16.325 1.00 98.38 188 ALA A CA 1
ATOM 1374 C C . ALA A 1 188 ? -16.569 2.962 17.746 1.00 98.38 188 ALA A C 1
ATOM 1376 O O . ALA A 1 188 ? -15.955 2.520 18.718 1.00 98.38 188 ALA A O 1
ATOM 1377 N N . THR A 1 189 ? -17.707 3.639 17.862 1.00 98.56 189 THR A N 1
ATOM 1378 C CA . THR A 1 189 ? -18.292 4.050 19.135 1.00 98.56 189 THR A CA 1
ATOM 1379 C C . THR A 1 189 ? -19.570 3.262 19.380 1.00 98.56 189 THR A C 1
ATOM 1381 O O . THR A 1 189 ? -20.509 3.319 18.582 1.00 98.56 189 THR A O 1
ATOM 1384 N N . CYS A 1 190 ? -19.581 2.531 20.493 1.00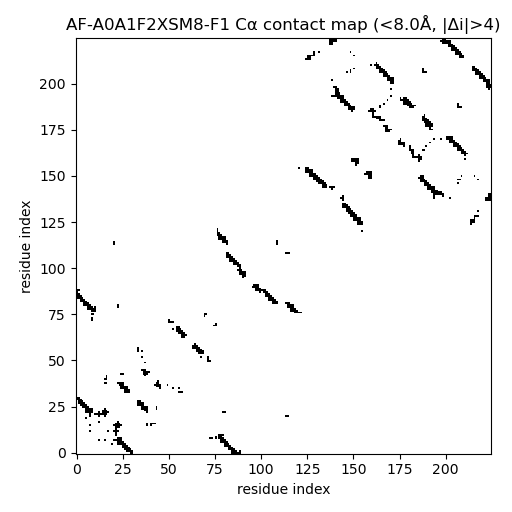 98.56 190 CYS A N 1
ATOM 1385 C CA . CYS A 1 190 ? -20.724 1.777 20.982 1.00 98.56 190 CYS A CA 1
ATOM 1386 C C . CYS A 1 190 ? -21.156 2.315 22.341 1.00 98.56 190 CYS A C 1
ATOM 1388 O O . CYS A 1 190 ? -20.338 2.332 23.259 1.00 98.56 190 CYS A O 1
ATOM 1390 N N . THR A 1 191 ? -22.425 2.687 22.498 1.00 98.56 191 THR A N 1
ATOM 1391 C CA . THR A 1 191 ? -22.969 3.148 23.787 1.00 98.56 191 THR A CA 1
ATOM 1392 C C . THR A 1 191 ? -24.172 2.311 24.184 1.00 98.56 191 THR A C 1
ATOM 1394 O O . THR A 1 191 ? -25.085 2.122 23.384 1.00 98.56 191 THR A O 1
ATOM 1397 N N . TRP A 1 192 ? -24.200 1.842 25.429 1.00 98.50 192 TRP A N 1
ATOM 1398 C CA . TRP A 1 192 ? -25.321 1.113 26.021 1.00 98.50 192 TRP A CA 1
ATOM 1399 C C . TRP A 1 192 ? -25.789 1.799 27.297 1.00 98.50 192 TRP A C 1
ATOM 1401 O O . TRP A 1 192 ? -24.972 2.315 28.056 1.00 98.50 192 TRP A O 1
ATOM 1411 N N . ASN A 1 193 ? -27.087 1.726 27.579 1.00 97.94 193 ASN A N 1
ATOM 1412 C CA . ASN A 1 193 ? -27.615 2.075 28.894 1.00 97.94 193 ASN A CA 1
ATOM 1413 C C . ASN A 1 193 ? -27.536 0.843 29.798 1.00 97.94 193 ASN A C 1
ATOM 1415 O O . ASN A 1 193 ? -28.107 -0.202 29.480 1.00 97.94 193 ASN A O 1
ATOM 1419 N N . ILE A 1 194 ? -26.804 0.948 30.906 1.00 97.88 194 ILE A N 1
ATOM 1420 C CA . ILE A 1 194 ? -26.666 -0.147 31.865 1.00 97.88 194 ILE A CA 1
ATOM 1421 C C . ILE A 1 194 ? -27.888 -0.143 32.797 1.00 97.88 194 ILE A C 1
ATOM 1423 O O . ILE A 1 194 ? -28.169 0.891 33.405 1.00 97.88 194 ILE A O 1
ATOM 1427 N N . PRO A 1 195 ? -28.614 -1.266 32.960 1.00 97.06 195 PRO A N 1
ATOM 1428 C CA . PRO A 1 195 ? -29.789 -1.312 33.832 1.00 97.06 195 PRO A CA 1
ATOM 1429 C C . PRO A 1 195 ? -29.468 -0.938 35.289 1.00 97.06 195 PRO A C 1
ATOM 1431 O O . PRO A 1 195 ? -28.404 -1.280 35.802 1.00 97.06 195 PRO A O 1
ATOM 1434 N N . ALA A 1 196 ? -30.396 -0.283 35.992 1.00 96.00 196 ALA A N 1
ATOM 1435 C CA . ALA A 1 196 ? -30.198 0.125 37.391 1.00 96.00 196 ALA A CA 1
ATOM 1436 C C . ALA A 1 196 ? -30.015 -1.070 38.354 1.00 96.00 196 ALA A C 1
ATOM 1438 O O . ALA A 1 196 ? -29.209 -1.015 39.277 1.00 96.00 196 ALA A O 1
ATOM 1439 N N . GLY A 1 197 ? -30.684 -2.199 38.094 1.00 95.12 197 GLY A N 1
ATOM 1440 C CA . GLY A 1 197 ? -30.534 -3.448 38.859 1.00 95.12 197 GLY A CA 1
ATOM 1441 C C . GLY A 1 197 ? -29.346 -4.325 38.430 1.00 95.12 197 GLY A C 1
ATOM 1442 O O . GLY A 1 197 ? -29.366 -5.543 38.634 1.00 95.12 197 GLY A O 1
ATOM 1443 N N . ALA A 1 198 ? -28.355 -3.753 37.737 1.00 96.81 198 ALA A N 1
ATOM 1444 C CA . ALA A 1 198 ? -27.211 -4.492 37.203 1.00 96.81 198 ALA A CA 1
ATOM 1445 C C . ALA A 1 198 ? -25.985 -4.512 38.122 1.00 96.81 198 ALA A C 1
ATOM 1447 O O . ALA A 1 198 ? -25.032 -5.219 37.807 1.00 96.81 198 ALA A O 1
ATOM 1448 N N . LYS A 1 199 ? -25.989 -3.760 39.228 1.00 97.19 199 LYS A N 1
ATOM 1449 C CA . LYS A 1 199 ? -24.851 -3.669 40.152 1.00 97.19 199 LYS A CA 1
ATOM 1450 C C . LYS A 1 199 ? -24.345 -5.057 40.570 1.00 97.19 199 LYS A C 1
ATOM 1452 O O . LYS A 1 199 ? -25.135 -5.945 40.878 1.00 97.19 199 LYS A O 1
ATOM 1457 N N . GLY A 1 200 ? -23.028 -5.251 40.522 1.00 96.50 200 GLY A N 1
ATOM 1458 C CA . GLY A 1 200 ? -22.354 -6.521 40.813 1.00 96.50 200 GLY A CA 1
ATOM 1459 C C . GLY A 1 200 ? -22.415 -7.567 39.690 1.00 96.50 200 GLY A C 1
ATOM 1460 O O . GLY A 1 200 ? -21.655 -8.533 39.717 1.00 96.50 200 GLY A O 1
ATOM 1461 N N . LYS A 1 201 ? -23.263 -7.390 38.666 1.00 97.31 201 LYS A N 1
ATOM 1462 C CA . LYS A 1 201 ? -23.350 -8.325 37.533 1.00 97.31 201 LYS A CA 1
ATOM 1463 C C . LYS A 1 201 ? -22.209 -8.094 36.545 1.00 97.31 201 LYS A C 1
ATOM 1465 O O . LYS A 1 201 ? -21.694 -6.986 36.396 1.00 97.31 201 LYS A O 1
ATOM 1470 N N . ALA A 1 202 ? -21.839 -9.145 35.819 1.00 97.69 202 ALA A N 1
ATOM 1471 C CA . ALA A 1 202 ? -20.870 -9.040 34.735 1.00 97.69 202 ALA A CA 1
ATOM 1472 C C . ALA A 1 202 ? -21.499 -8.361 33.509 1.00 97.69 202 ALA A C 1
ATOM 1474 O O . ALA A 1 202 ? -22.513 -8.827 32.985 1.00 97.69 202 ALA A O 1
ATOM 1475 N N . PHE A 1 203 ? -20.867 -7.297 33.027 1.00 98.06 203 PHE A N 1
ATOM 1476 C CA . PHE A 1 203 ? -21.106 -6.716 31.715 1.00 98.06 203 PHE A CA 1
ATOM 1477 C C . PHE A 1 203 ? -20.096 -7.290 30.718 1.00 98.06 203 PHE A C 1
ATOM 1479 O O . PHE A 1 203 ? -18.887 -7.266 30.956 1.00 98.06 203 PHE A O 1
ATOM 1486 N N . ARG A 1 204 ? -20.597 -7.809 29.597 1.00 98.06 204 ARG A N 1
ATOM 1487 C CA . ARG A 1 204 ? -19.800 -8.353 28.493 1.00 98.06 204 ARG A CA 1
ATOM 1488 C C . ARG A 1 204 ? -20.184 -7.618 27.221 1.00 98.06 204 ARG A C 1
ATOM 1490 O O . ARG A 1 204 ? -21.362 -7.578 26.875 1.00 98.06 204 ARG A O 1
ATOM 1497 N N . ALA A 1 205 ? -19.208 -7.078 26.511 1.00 97.62 205 ALA A N 1
ATOM 1498 C CA . ALA A 1 205 ? -19.437 -6.389 25.255 1.00 97.62 205 ALA A CA 1
ATOM 1499 C C . ALA A 1 205 ? -18.419 -6.772 24.187 1.00 97.62 205 ALA A C 1
ATOM 1501 O O . ALA A 1 205 ? -17.335 -7.268 24.481 1.00 97.62 205 ALA A O 1
ATOM 1502 N N . SER A 1 206 ? -18.782 -6.526 22.936 1.00 97.75 206 SER A N 1
ATOM 1503 C CA . SER A 1 206 ? -17.883 -6.580 21.795 1.00 97.75 206 SER A CA 1
ATOM 1504 C C . SER A 1 206 ? -18.182 -5.413 20.866 1.00 97.75 206 SER A C 1
ATOM 1506 O O . SER A 1 206 ? -19.347 -5.108 20.589 1.00 97.75 206 SER A O 1
ATOM 1508 N N . VAL A 1 207 ? -17.113 -4.761 20.417 1.00 98.50 207 VAL A N 1
ATOM 1509 C CA . VAL A 1 207 ? -17.144 -3.703 19.409 1.00 98.50 207 VAL A CA 1
ATOM 1510 C C . VAL A 1 207 ? -16.431 -4.231 18.179 1.00 98.50 207 VAL A C 1
ATOM 1512 O O . VAL A 1 207 ? -15.283 -4.658 18.283 1.00 98.50 207 VAL A O 1
ATOM 1515 N N . ALA A 1 208 ? -17.096 -4.185 17.030 1.00 98.31 208 ALA A N 1
ATOM 1516 C CA . ALA A 1 208 ? -16.502 -4.514 15.744 1.00 98.31 208 ALA A CA 1
ATOM 1517 C C . ALA A 1 208 ? -16.691 -3.370 14.748 1.00 98.31 208 ALA A C 1
ATOM 1519 O O . ALA A 1 208 ? -17.718 -2.690 14.767 1.00 98.31 208 ALA A O 1
ATOM 1520 N N . VAL A 1 209 ? -15.719 -3.195 13.859 1.00 98.44 209 VAL A N 1
ATOM 1521 C CA . VAL A 1 209 ? -15.784 -2.274 12.723 1.00 98.44 209 VAL A CA 1
ATOM 1522 C C . VAL A 1 209 ? -15.378 -3.003 11.453 1.00 98.44 209 VAL A C 1
ATOM 1524 O O . VAL A 1 209 ? -14.416 -3.774 11.458 1.00 98.44 209 VAL A O 1
ATOM 1527 N N . VAL A 1 210 ? -16.142 -2.772 10.387 1.00 97.94 210 VAL A N 1
ATOM 1528 C CA . VAL A 1 210 ? -15.847 -3.251 9.038 1.00 97.94 210 VAL A CA 1
ATOM 1529 C C . VAL A 1 210 ? -15.639 -2.053 8.119 1.00 97.94 210 VAL A C 1
ATOM 1531 O O . VAL A 1 210 ? -16.504 -1.177 8.051 1.00 97.94 210 VAL A O 1
ATOM 1534 N N . PHE A 1 211 ? -14.510 -2.029 7.420 1.00 96.19 211 PHE A N 1
ATOM 1535 C CA . PHE A 1 211 ? -14.130 -0.987 6.469 1.00 96.19 211 PHE A CA 1
ATOM 1536 C C . PHE A 1 211 ? -13.408 -1.647 5.289 1.00 96.19 211 PHE A C 1
ATOM 1538 O O . PHE A 1 211 ? -12.517 -2.460 5.513 1.00 96.19 211 PHE A O 1
ATOM 1545 N N . GLU A 1 212 ? -13.844 -1.361 4.056 1.00 91.81 212 GLU A N 1
ATOM 1546 C CA . GLU A 1 212 ? -13.280 -1.943 2.817 1.00 91.81 212 GLU A CA 1
ATOM 1547 C C . GLU A 1 212 ? -13.207 -3.484 2.827 1.00 91.81 212 GLU A C 1
ATOM 1549 O O . GLU A 1 212 ? -12.230 -4.091 2.405 1.00 91.81 212 GLU A O 1
ATOM 1554 N N . GLY A 1 213 ? -14.230 -4.143 3.383 1.00 91.69 213 GLY A N 1
ATOM 1555 C CA . GLY A 1 213 ? -14.266 -5.607 3.525 1.00 91.69 213 GLY A CA 1
ATOM 1556 C C . GLY A 1 213 ? -13.379 -6.168 4.647 1.00 91.69 213 GLY A C 1
ATOM 1557 O O . GLY A 1 213 ? -13.526 -7.331 5.017 1.00 91.69 213 GLY A O 1
ATOM 1558 N N . LEU A 1 214 ? -12.524 -5.347 5.257 1.00 95.56 214 LEU A N 1
ATOM 1559 C CA . LEU A 1 214 ? -11.674 -5.720 6.384 1.00 95.56 214 LEU A CA 1
ATOM 1560 C C . LEU A 1 214 ? -12.426 -5.566 7.706 1.00 95.56 214 LEU A C 1
ATOM 1562 O O . LEU A 1 214 ? -13.240 -4.658 7.861 1.00 95.56 214 LEU A O 1
ATOM 1566 N N . LYS A 1 215 ? -12.128 -6.413 8.698 1.00 97.31 215 LYS A N 1
ATOM 1567 C CA . LYS A 1 215 ? -12.802 -6.404 10.005 1.00 97.31 215 LYS A CA 1
ATOM 1568 C C . LYS A 1 215 ? -11.807 -6.369 11.158 1.00 97.31 215 LYS A C 1
ATOM 1570 O O . LYS A 1 215 ? -10.900 -7.190 11.216 1.00 97.31 215 LYS A O 1
ATOM 1575 N N . ALA A 1 216 ? -12.064 -5.494 12.126 1.00 97.94 216 ALA A N 1
ATOM 1576 C CA . ALA A 1 216 ? -11.467 -5.547 13.458 1.00 97.94 216 ALA A CA 1
ATOM 1577 C C . ALA A 1 216 ? -12.565 -5.704 14.511 1.00 97.94 216 ALA A C 1
ATOM 1579 O O . ALA A 1 216 ? -13.667 -5.174 14.361 1.00 97.94 216 ALA A O 1
ATOM 1580 N N . SER A 1 217 ? -12.272 -6.431 15.587 1.00 98.00 217 SER A N 1
ATOM 1581 C CA . SER A 1 217 ? -13.202 -6.638 16.694 1.00 98.00 217 SER A CA 1
ATOM 1582 C C . SER A 1 217 ? -12.443 -6.814 17.997 1.00 98.00 217 SER A C 1
ATOM 1584 O O . SER A 1 217 ? -11.421 -7.488 18.013 1.00 98.00 217 SER A O 1
ATOM 1586 N N . GLN A 1 218 ? -12.969 -6.258 19.088 1.00 98.38 218 GLN A N 1
ATOM 1587 C CA . GLN A 1 218 ? -12.423 -6.459 20.428 1.00 98.38 218 GLN A CA 1
ATOM 1588 C C . GLN A 1 218 ? -13.545 -6.703 21.437 1.00 98.38 218 GLN A C 1
ATOM 1590 O O . GLN A 1 218 ? -14.595 -6.053 21.397 1.00 98.38 218 GLN A O 1
ATOM 1595 N N . GLY A 1 219 ? -13.322 -7.662 22.335 1.00 97.62 219 GLY A N 1
ATOM 1596 C CA . GLY A 1 219 ? -14.187 -7.927 23.482 1.00 97.62 219 GLY A CA 1
ATOM 1597 C C . GLY A 1 219 ? -13.834 -7.058 24.692 1.00 97.62 219 GLY A C 1
ATOM 1598 O O . GLY A 1 219 ? -12.698 -6.620 24.852 1.00 97.62 219 GLY A O 1
ATOM 1599 N N . TYR A 1 220 ? -14.809 -6.836 25.566 1.00 98.12 220 TYR A N 1
ATOM 1600 C CA . TYR A 1 220 ? -14.650 -6.157 26.848 1.00 98.12 220 TYR A CA 1
ATOM 1601 C C . TYR A 1 220 ? -15.482 -6.869 27.910 1.00 98.12 220 TYR A C 1
ATOM 1603 O O . TYR A 1 220 ? -16.645 -7.203 27.674 1.00 98.12 220 TYR A O 1
ATOM 1611 N N . VAL A 1 221 ? -14.908 -7.076 29.093 1.00 97.69 221 VAL A N 1
ATOM 1612 C CA . VAL A 1 221 ? -15.612 -7.660 30.237 1.00 97.69 221 VAL A CA 1
ATOM 1613 C C . VAL A 1 221 ? -15.274 -6.860 31.486 1.00 97.69 221 VAL A C 1
ATOM 1615 O O . VAL A 1 221 ? -14.112 -6.556 31.736 1.00 97.69 221 VAL A O 1
ATOM 1618 N N . SER A 1 222 ? -16.291 -6.514 32.271 1.00 97.69 222 SER A N 1
ATOM 1619 C CA . SER A 1 222 ? -16.118 -5.851 33.565 1.00 97.69 222 SER A CA 1
ATOM 1620 C C . SER A 1 222 ? -17.324 -6.101 34.464 1.00 97.69 222 SER A C 1
ATOM 1622 O O . SER A 1 222 ? -18.414 -6.386 33.973 1.00 97.69 222 SER A O 1
ATOM 1624 N N . GLN A 1 223 ? -17.156 -5.984 35.779 1.00 97.69 223 GLN A N 1
ATOM 1625 C CA . GLN A 1 223 ? -18.300 -5.950 36.691 1.00 97.69 223 GLN A CA 1
ATOM 1626 C C . GLN A 1 223 ? -18.921 -4.554 36.728 1.00 97.69 223 GLN A C 1
ATOM 1628 O O . GLN A 1 223 ? -18.215 -3.543 36.715 1.00 97.69 223 GLN A O 1
ATOM 1633 N N . VAL A 1 224 ? -20.250 -4.513 36.788 1.00 97.50 224 VAL A N 1
ATOM 1634 C CA . VAL A 1 224 ? -21.012 -3.272 36.921 1.00 97.50 224 VAL A CA 1
ATOM 1635 C C . VAL A 1 224 ? -20.898 -2.745 38.349 1.00 97.50 224 VAL A C 1
ATOM 1637 O O . VAL A 1 224 ? -21.162 -3.476 39.306 1.00 97.50 224 VAL A O 1
ATOM 1640 N N . ARG A 1 225 ? -20.522 -1.472 38.477 1.00 94.94 225 ARG A N 1
ATOM 1641 C CA . ARG A 1 225 ? -20.490 -0.729 39.744 1.00 94.94 225 ARG A CA 1
ATOM 1642 C C . ARG A 1 225 ? -21.855 -0.188 40.146 1.00 94.94 225 ARG A C 1
ATOM 1644 O O . ARG A 1 225 ? -22.620 0.199 39.236 1.00 94.94 225 ARG A O 1
#

Sequence (225 aa):
MLVLVFVDTDANPQTGDPESLGADYVIQIFGGEAGFFRWDGSDFTRRAGDPPATSLIFAYQGGITITISAAELGNTKRFGFAAILIGGVVIDPVTNDLDFTNSVSDVAPAAGAGLYSYQVKITPPTLVVKKLAPTPAKPTAGRAFTLRLVAARSDTGAVVQNGRVTCVGRVANARLTAQVQRVVAGAATCTWNIPAGAKGKAFRASVAVVFEGLKASQGYVSQVR

Foldseek 3Di:
DKKKKFKQQVQDQPCADVVQSNGQWIWIDDPNDIDIFGGPPPDGHDDPPQQPQPQWDWDDDVHIDTDTDCVSSVVGQKMFMKMKDKPPWDQDPVPRDIDCPVIDIDMPPDPPPHTDIDGHDPDDKAKDWPDWQKVPNAAAAQAKIKIWTWIAIPPPRHQDQWFWKDKWKDWANRTWDWPDATHDPRTGMTMTGHHNVRAQTKMKMKIKGADPNHIDMDIDIDRYD

Secondary structure (DSSP, 8-state):
-EEEEEEESS--TTTSBTTTTTBSEEEEEETTEEEEEEE-SSSEE--TTS---TT-EEEESSSEEEE--GGGGTT-SEEEEEEEEEES-EE-TTT-PEE-TT-EEEEESPTTS-PEEEE---SPP-EEEEEEEEESSS--TTSEEEEEEEEEETTT-PBP-S-EEEEEEEETTEEE--SEEEEETTEEEEEEEPPGGGTTSEEEEEEEEEETTEEEEEEEEEE--

Mean predicted aligned error: 8.82 Å

Nearest PDB structures (foldseek):
  1z7z-assembly1_I  TM=3.220E-01  e=2.602E-02  Homo sapiens
  8s80-assembly1_F-2  TM=3.093E-01  e=1.428E-01  Bacillus anthracis
  4wwi-assembly1_D  TM=2.403E-01  e=1.354E-01  Homo sapiens
  6moh-assembly1_D  TM=2.939E-01  e=7.042E-01  Homo sapiens
  7u7n-assembly1_C  TM=2.850E-01  e=2.808E+00  Homo sapiens